Protein AF-X0SHS3-F1 (afdb_monomer_lite)

Organism: NCBI:txid412755

Secondary structure (DSSP, 8-state):
--SS-TTTTTS-STT-EEEEE-TTS-EEEEEE--STT-TTSTT-TT-TTSTT--SS-S---TTPPP-S----SS---STT---SS----S--SSGGGGGGSEEEETTEE---STTSSGGGGGG----SSTTSPPSS-EETTT--HHHHTTSTT--HHHHHHHHHHHHHH-S-SSGGGGGG-HHHHHHTTSSS-SSSSS-SS-TTHHHHHHHHHTTTEES--SEEEEEEEEEEEETTEEEEEEEEEEEEETTSSSPEEEEEEEEPP-

Sequence (266 aa):
MEGKTIGREILNDYRDTVILRNKQGDVVDKVSYRNYGAPWNAFEKNDPRVREFVSNLPGGSPRFRNWFWMPDIGEGKDKNDYSSFYVKNKPFANIGEIGFIHAGKQWRTIKLIQGGDWKILDKITVAEPPGLPVRGRININTASKKVLEALPGIDSSLAKAIINYGDRKGPFNEMGEMLEILLLAKLGTNGKDDDEDGYVDEEDENEAIFRSLSNLITTRSNCFTIVSQGKVMRSEEVVAEKKLKVVVDRGSSPIKIKYYRELWED

Radius of gyration: 26.75 Å; chains: 1; bounding box: 70×34×93 Å

InterPro domains:
  IPR010994 RuvA domain 2-like [SSF47781] (136-180)
  IPR060575 SAM-like, helix-hairpin-helix tandem [PF12836] (137-182)

pLDDT: mean 74.78, std 21.31, range [29.16, 97.56]

Structure (mmCIF, N/CA/C/O backbone):
data_AF-X0SHS3-F1
#
_entry.id   AF-X0SHS3-F1
#
loop_
_atom_site.group_PDB
_atom_site.id
_atom_site.type_symbol
_atom_site.label_atom_id
_atom_site.label_alt_id
_atom_site.label_comp_id
_atom_site.label_asym_id
_atom_site.label_entity_id
_atom_site.label_seq_id
_atom_site.pdbx_PDB_ins_code
_atom_site.Cartn_x
_atom_site.Cartn_y
_atom_site.Cartn_z
_atom_site.occupancy
_atom_site.B_iso_or_equiv
_atom_site.auth_seq_id
_atom_site.auth_comp_id
_atom_site.auth_asym_id
_atom_site.auth_atom_id
_atom_site.pdbx_PDB_model_num
ATOM 1 N N . MET A 1 1 ? 38.975 0.627 -39.615 1.00 29.44 1 MET A N 1
ATOM 2 C CA . MET A 1 1 ? 38.409 -0.342 -38.652 1.00 29.44 1 MET A CA 1
ATOM 3 C C . MET A 1 1 ? 37.003 0.118 -38.334 1.00 29.44 1 MET A C 1
ATOM 5 O O . MET A 1 1 ? 36.819 0.934 -37.439 1.00 29.44 1 MET A O 1
ATOM 9 N N . GLU A 1 2 ? 36.050 -0.346 -39.136 1.00 29.83 2 GLU A N 1
ATOM 10 C CA . GLU A 1 2 ? 34.623 -0.303 -38.815 1.00 29.83 2 GLU A CA 1
ATOM 11 C C . GLU A 1 2 ? 34.380 -1.077 -37.509 1.00 29.83 2 GLU A C 1
ATOM 13 O O . GLU A 1 2 ? 35.056 -2.074 -37.247 1.00 29.83 2 GLU A O 1
ATOM 18 N N . GLY A 1 3 ? 33.467 -0.587 -36.667 1.00 33.16 3 GLY A N 1
ATOM 19 C CA . GLY A 1 3 ? 32.985 -1.324 -35.492 1.00 33.16 3 GLY A CA 1
ATOM 20 C C . GLY A 1 3 ? 33.508 -0.902 -34.112 1.00 33.16 3 GLY A C 1
ATOM 21 O O . GLY A 1 3 ? 33.310 -1.648 -33.161 1.00 33.16 3 GLY A O 1
ATOM 22 N N . LYS A 1 4 ? 34.157 0.263 -33.935 1.00 38.03 4 LYS A N 1
ATOM 23 C CA . LYS A 1 4 ? 34.672 0.673 -32.602 1.00 38.03 4 LYS A CA 1
ATOM 24 C C . LYS A 1 4 ? 33.854 1.724 -31.832 1.00 38.03 4 LYS A C 1
ATOM 26 O O . LYS A 1 4 ? 34.123 1.898 -30.644 1.00 38.03 4 LYS A O 1
ATOM 31 N N . THR A 1 5 ? 32.859 2.387 -32.430 1.00 37.06 5 THR A N 1
ATOM 32 C CA . THR A 1 5 ? 32.190 3.560 -31.806 1.00 37.06 5 THR A CA 1
ATOM 33 C C . THR A 1 5 ? 30.702 3.730 -32.145 1.00 37.06 5 THR A C 1
ATOM 35 O O . THR A 1 5 ? 30.154 4.818 -31.996 1.00 37.06 5 THR A O 1
ATOM 38 N N . ILE A 1 6 ? 30.005 2.664 -32.542 1.00 39.28 6 ILE A N 1
ATOM 39 C CA . ILE A 1 6 ? 28.697 2.766 -33.219 1.00 39.28 6 ILE A CA 1
ATOM 40 C C . ILE A 1 6 ? 27.572 3.440 -32.397 1.00 39.28 6 ILE A C 1
ATOM 42 O O . ILE A 1 6 ? 26.592 3.880 -32.979 1.00 39.28 6 ILE A O 1
ATOM 46 N N . GLY A 1 7 ? 27.683 3.582 -31.070 1.00 36.12 7 GLY A N 1
ATOM 47 C CA . GLY A 1 7 ? 26.605 4.142 -30.226 1.00 36.12 7 GLY A CA 1
ATOM 48 C C . GLY A 1 7 ? 26.841 5.527 -29.653 1.00 36.12 7 GLY A C 1
ATOM 49 O O . GLY A 1 7 ? 25.886 6.208 -29.290 1.00 36.12 7 GLY A O 1
ATOM 50 N N . ARG A 1 8 ? 28.101 5.962 -29.571 1.00 37.38 8 ARG A N 1
ATOM 51 C CA . ARG A 1 8 ? 28.441 7.292 -29.042 1.00 37.38 8 ARG A CA 1
ATOM 52 C C . ARG A 1 8 ? 28.246 8.384 -30.090 1.00 37.38 8 ARG A C 1
ATOM 54 O O . ARG A 1 8 ? 28.145 9.545 -29.737 1.00 37.38 8 ARG A O 1
ATOM 61 N N . GLU A 1 9 ? 28.221 8.010 -31.365 1.00 41.19 9 GLU A N 1
ATOM 62 C CA . GLU A 1 9 ? 28.078 8.932 -32.495 1.00 41.19 9 GLU A CA 1
ATOM 63 C C . GLU A 1 9 ? 26.608 9.166 -32.878 1.00 41.19 9 GLU A C 1
ATOM 65 O O . GLU A 1 9 ? 26.289 10.195 -33.462 1.00 41.19 9 GLU A O 1
ATOM 70 N N . ILE A 1 10 ? 25.711 8.236 -32.523 1.00 44.22 10 ILE A N 1
ATOM 71 C CA . ILE A 1 10 ? 24.284 8.283 -32.886 1.00 44.22 10 ILE A CA 1
ATOM 72 C C . ILE A 1 10 ? 23.440 8.956 -31.794 1.00 44.22 10 ILE A C 1
ATOM 74 O O . ILE A 1 10 ? 22.436 9.591 -32.106 1.00 44.22 10 ILE A O 1
ATOM 78 N N . LEU A 1 11 ? 23.833 8.805 -30.525 1.00 50.53 11 LEU A N 1
ATOM 79 C CA . LEU A 1 11 ? 23.077 9.243 -29.353 1.00 50.53 11 LEU A CA 1
ATOM 80 C C . LEU A 1 11 ? 24.033 9.935 -28.347 1.00 50.53 11 LEU A C 1
ATOM 82 O O . LEU A 1 11 ? 24.416 9.357 -27.338 1.00 50.53 11 LEU A O 1
ATOM 86 N N . ASN A 1 12 ? 24.533 11.133 -28.643 1.00 44.91 12 ASN A N 1
ATOM 87 C CA . ASN A 1 12 ? 25.468 11.881 -27.788 1.00 44.91 12 ASN A CA 1
ATOM 88 C C . ASN A 1 12 ? 24.851 13.114 -27.102 1.00 44.91 12 ASN A C 1
ATOM 90 O O . ASN A 1 12 ? 25.503 13.734 -26.262 1.00 44.91 12 ASN A O 1
ATOM 94 N N . ASP A 1 13 ? 23.632 13.500 -27.467 1.00 49.25 13 ASP A N 1
ATOM 95 C CA . ASP A 1 13 ? 23.018 14.768 -27.093 1.00 49.25 13 ASP A CA 1
ATOM 96 C C . ASP A 1 13 ? 21.601 14.582 -26.517 1.00 49.25 13 ASP A C 1
ATOM 98 O O . ASP A 1 13 ? 20.961 13.532 -26.619 1.00 49.25 13 ASP A O 1
ATOM 102 N N . TYR A 1 14 ? 21.075 15.623 -25.869 1.00 51.28 14 TYR A N 1
ATOM 103 C CA . TYR A 1 14 ? 19.800 15.567 -25.138 1.00 51.28 14 TYR A CA 1
ATOM 104 C C . TYR A 1 14 ? 18.568 15.281 -26.023 1.00 51.28 14 TYR A C 1
ATOM 106 O O . TYR A 1 14 ? 17.475 15.087 -25.474 1.00 51.28 14 TYR A O 1
ATOM 114 N N . ARG A 1 15 ? 18.700 15.299 -27.361 1.00 58.12 15 ARG A N 1
ATOM 115 C CA . ARG A 1 15 ? 17.598 15.199 -28.340 1.00 58.12 15 ARG A CA 1
ATOM 116 C C . ARG A 1 15 ? 17.992 14.515 -29.660 1.00 58.12 15 ARG A C 1
ATOM 118 O O . ARG A 1 15 ? 17.622 15.002 -30.732 1.00 58.12 15 ARG A O 1
ATOM 125 N N . ASP A 1 16 ? 18.717 13.409 -29.613 1.00 59.00 16 ASP A N 1
ATOM 126 C CA . ASP A 1 16 ? 19.096 12.720 -30.848 1.00 59.00 16 ASP A CA 1
ATOM 127 C C . ASP A 1 16 ? 17.932 12.007 -31.522 1.00 59.00 16 ASP A C 1
ATOM 129 O O . ASP A 1 16 ? 16.966 11.596 -30.888 1.00 59.00 16 ASP A O 1
ATOM 133 N N . THR A 1 17 ? 17.987 11.894 -32.846 1.00 63.47 17 THR A N 1
ATOM 134 C CA . THR A 1 17 ? 16.942 11.234 -33.632 1.00 63.47 17 THR A CA 1
ATOM 135 C C . THR A 1 17 ? 17.547 10.197 -34.552 1.00 63.47 17 THR A C 1
ATOM 137 O O . THR A 1 17 ? 18.265 10.537 -35.488 1.00 63.47 17 THR A O 1
ATOM 140 N N . VAL A 1 18 ? 17.197 8.937 -34.315 1.00 65.12 18 VAL A N 1
ATOM 141 C CA . VAL A 1 18 ? 17.513 7.826 -35.207 1.00 65.12 18 VAL A CA 1
ATOM 142 C C . VAL A 1 18 ? 16.451 7.779 -36.291 1.00 65.12 18 VAL A C 1
ATOM 144 O O . VAL A 1 18 ? 15.255 7.727 -36.010 1.00 65.12 18 VAL A O 1
ATOM 147 N N . ILE A 1 19 ? 16.892 7.844 -37.543 1.00 65.62 19 ILE A N 1
ATOM 148 C CA . ILE A 1 19 ? 16.027 7.751 -38.716 1.00 65.62 19 ILE A CA 1
ATOM 149 C C . ILE A 1 19 ? 16.411 6.474 -39.445 1.00 65.62 19 ILE A C 1
ATOM 151 O O . ILE A 1 19 ? 17.506 6.386 -39.999 1.00 65.62 19 ILE A O 1
ATOM 155 N N . LEU A 1 20 ? 15.508 5.500 -39.456 1.00 59.75 20 LEU A N 1
ATOM 156 C CA . LEU A 1 20 ? 15.666 4.296 -40.251 1.00 59.75 20 LEU A CA 1
ATOM 157 C C . LEU A 1 20 ? 15.177 4.588 -41.668 1.00 59.75 20 LEU A C 1
ATOM 159 O O . LEU A 1 20 ? 14.080 5.120 -41.867 1.00 59.75 20 LEU A O 1
ATOM 163 N N . ARG A 1 21 ? 16.000 4.245 -42.658 1.00 71.25 21 ARG A N 1
ATOM 164 C CA . ARG A 1 21 ? 15.663 4.373 -44.077 1.00 71.25 21 ARG A CA 1
ATOM 165 C C . ARG A 1 21 ? 15.694 3.010 -44.754 1.00 71.25 21 ARG A C 1
ATOM 167 O O . ARG A 1 21 ? 16.559 2.197 -44.436 1.00 71.25 21 ARG A O 1
ATOM 174 N N . ASN A 1 22 ? 14.769 2.762 -45.680 1.00 72.19 22 ASN A N 1
ATOM 175 C CA . ASN A 1 22 ? 14.832 1.576 -46.536 1.00 72.19 22 ASN A CA 1
ATOM 176 C C . ASN A 1 22 ? 15.982 1.705 -47.557 1.00 72.19 22 ASN A C 1
ATOM 178 O O . ASN A 1 22 ? 16.656 2.734 -47.653 1.00 72.19 22 ASN A O 1
ATOM 182 N N . LYS A 1 23 ? 16.189 0.663 -48.371 1.00 73.62 23 LYS A N 1
ATOM 183 C CA . LYS A 1 23 ? 17.229 0.645 -49.418 1.00 73.62 23 LYS A CA 1
ATOM 184 C C . LYS A 1 23 ? 17.025 1.711 -50.504 1.00 73.62 23 LYS A C 1
ATOM 186 O O . LYS A 1 23 ? 17.974 2.041 -51.205 1.00 73.62 23 LYS A O 1
ATOM 191 N N . GLN A 1 24 ? 15.809 2.233 -50.646 1.00 82.44 24 GLN A N 1
ATOM 192 C CA . GLN A 1 24 ? 15.437 3.295 -51.582 1.00 82.44 24 GLN A CA 1
ATOM 193 C C . GLN A 1 24 ? 15.656 4.701 -50.992 1.00 82.44 24 GLN A C 1
ATOM 195 O O . GLN A 1 24 ? 15.562 5.690 -51.714 1.00 82.44 24 GLN A O 1
ATOM 200 N N . GLY A 1 25 ? 16.003 4.800 -49.703 1.00 75.25 25 GLY A N 1
ATOM 201 C CA . GLY A 1 25 ? 16.233 6.058 -48.995 1.00 75.25 25 GLY A CA 1
ATOM 202 C C . GLY A 1 25 ? 14.989 6.651 -48.324 1.00 75.25 25 GLY A C 1
ATOM 203 O O . GLY A 1 25 ? 15.112 7.687 -47.655 1.00 75.25 25 GLY A O 1
ATOM 204 N N . ASP A 1 26 ? 13.825 6.006 -48.441 1.00 76.12 26 ASP A N 1
ATOM 205 C CA . ASP A 1 26 ? 12.590 6.431 -47.781 1.00 76.12 26 ASP A CA 1
ATOM 206 C C . ASP A 1 26 ? 12.695 6.215 -46.277 1.00 76.12 26 ASP A C 1
ATOM 208 O O . ASP A 1 26 ? 13.228 5.205 -45.817 1.00 76.12 26 ASP A O 1
ATOM 212 N N . VAL A 1 27 ? 12.155 7.150 -45.499 1.00 74.00 27 VAL A N 1
ATOM 213 C CA . VAL A 1 27 ? 12.092 7.014 -44.043 1.00 74.00 27 VAL A CA 1
ATOM 214 C C . VAL A 1 27 ? 11.041 5.967 -43.689 1.00 74.00 27 VAL A C 1
ATOM 216 O O . VAL A 1 27 ? 9.858 6.170 -43.950 1.00 74.00 27 VAL A O 1
ATOM 219 N N . VAL A 1 28 ? 11.481 4.871 -43.078 1.00 72.06 28 VAL A N 1
ATOM 220 C CA . VAL A 1 28 ? 10.611 3.791 -42.587 1.00 72.06 28 VAL A CA 1
ATOM 221 C C . VAL A 1 28 ? 10.314 3.925 -41.098 1.00 72.06 28 VAL A C 1
ATOM 223 O O . VAL A 1 28 ? 9.235 3.538 -40.666 1.00 72.06 28 VAL A O 1
ATOM 226 N N . ASP A 1 29 ? 11.229 4.514 -40.326 1.00 57.31 29 ASP A N 1
ATOM 227 C CA . ASP A 1 29 ? 11.009 4.817 -38.914 1.00 57.31 29 ASP A CA 1
ATOM 228 C C . ASP A 1 29 ? 11.802 6.063 -38.494 1.00 57.31 29 ASP A C 1
ATOM 230 O O . ASP A 1 29 ? 12.860 6.377 -39.051 1.00 57.31 29 ASP A O 1
ATOM 234 N N . LYS A 1 30 ? 11.279 6.803 -37.519 1.00 70.69 30 LYS A N 1
ATOM 235 C CA . LYS A 1 30 ? 11.912 7.997 -36.959 1.00 70.69 30 LYS A CA 1
ATOM 236 C C . LYS A 1 30 ? 11.681 8.034 -35.457 1.00 70.69 30 LYS A C 1
ATOM 238 O O . LYS A 1 30 ? 10.588 8.345 -34.987 1.00 70.69 30 LYS A O 1
ATOM 243 N N . VAL A 1 31 ? 12.756 7.827 -34.709 1.00 60.72 31 VAL A N 1
ATOM 244 C CA . VAL A 1 31 ? 12.736 7.702 -33.255 1.00 60.72 31 VAL A CA 1
ATOM 245 C C . VAL A 1 31 ? 13.638 8.772 -32.655 1.00 60.72 31 VAL A C 1
ATOM 247 O O . VAL A 1 31 ? 14.857 8.728 -32.789 1.00 60.72 31 VAL A O 1
ATOM 250 N N . SER A 1 32 ? 13.035 9.766 -32.005 1.00 62.22 32 SER A N 1
ATOM 251 C CA . SER A 1 32 ? 13.771 10.805 -31.277 1.00 62.22 32 SER A CA 1
ATOM 252 C C . SER A 1 32 ? 13.961 10.398 -29.825 1.00 62.22 32 SER A C 1
ATOM 254 O O . SER A 1 32 ? 12.976 10.338 -29.095 1.00 62.22 32 SER A O 1
ATOM 256 N N . TYR A 1 33 ? 15.201 10.175 -29.416 1.00 56.00 33 TYR A N 1
ATOM 257 C CA . TYR A 1 33 ? 15.604 9.889 -28.051 1.00 56.00 33 TYR A CA 1
ATOM 258 C C . TYR A 1 33 ? 15.858 11.181 -27.284 1.00 56.00 33 TYR A C 1
ATOM 260 O O . TYR A 1 33 ? 16.543 12.092 -27.747 1.00 56.00 33 TYR A O 1
ATOM 268 N N . ARG A 1 34 ? 15.283 11.277 -26.087 1.00 54.78 34 ARG A N 1
ATOM 269 C CA . ARG A 1 34 ? 15.536 12.386 -25.166 1.00 54.78 34 ARG A CA 1
ATOM 270 C C . ARG A 1 34 ? 16.293 11.855 -23.961 1.00 54.78 34 ARG A C 1
ATOM 272 O O . ARG A 1 34 ? 15.916 10.824 -23.423 1.00 54.78 34 ARG A O 1
ATOM 279 N N . ASN A 1 35 ? 17.303 12.595 -23.506 1.00 51.53 35 ASN A N 1
ATOM 280 C CA . ASN A 1 35 ? 18.025 12.307 -22.258 1.00 51.53 35 ASN A CA 1
ATOM 281 C C . ASN A 1 35 ? 18.911 11.033 -22.256 1.00 51.53 35 ASN A C 1
ATOM 283 O O . ASN A 1 35 ? 19.248 10.539 -21.186 1.00 51.53 35 ASN A O 1
ATOM 287 N N . TYR A 1 36 ? 19.335 10.526 -23.422 1.00 45.47 36 TYR A N 1
ATOM 288 C CA . TYR A 1 36 ? 20.130 9.286 -23.553 1.00 45.47 36 TYR A CA 1
ATOM 289 C C . TYR A 1 36 ? 21.482 9.306 -22.810 1.00 45.47 36 TYR A C 1
ATOM 291 O O . TYR A 1 36 ? 21.941 8.271 -22.330 1.00 45.47 36 TYR A O 1
ATOM 299 N N . GLY A 1 37 ? 22.122 10.477 -22.711 1.00 42.75 37 GLY A N 1
ATOM 300 C CA . GLY A 1 37 ? 23.417 10.656 -22.044 1.00 42.75 37 GLY A CA 1
ATOM 301 C C . GLY A 1 37 ? 23.334 10.975 -20.548 1.00 42.75 37 GLY A C 1
ATOM 302 O O . GLY A 1 37 ? 24.374 11.203 -19.930 1.00 42.75 37 GLY A O 1
ATOM 303 N N . ALA A 1 38 ? 22.129 11.037 -19.967 1.00 41.81 38 ALA A N 1
ATOM 304 C CA . ALA A 1 38 ? 21.949 11.288 -18.545 1.00 41.81 38 ALA A CA 1
ATOM 305 C C . ALA A 1 38 ? 22.102 9.958 -17.773 1.00 41.81 38 ALA A C 1
ATOM 307 O O . ALA A 1 38 ? 21.218 9.107 -17.826 1.00 41.81 38 ALA A O 1
ATOM 308 N N . PRO A 1 39 ? 23.208 9.761 -17.048 1.00 41.69 39 PRO A N 1
ATOM 309 C CA . PRO A 1 39 ? 23.589 8.488 -16.420 1.00 41.69 39 PRO A CA 1
ATOM 310 C C . PRO A 1 39 ? 22.609 7.996 -15.348 1.00 41.69 39 PRO A C 1
ATOM 312 O O . PRO A 1 39 ? 22.604 6.821 -15.024 1.00 41.69 39 PRO A O 1
ATOM 315 N N . TRP A 1 40 ? 21.764 8.881 -14.823 1.00 44.53 40 TRP A N 1
ATOM 316 C CA . TRP A 1 40 ? 20.722 8.578 -13.837 1.00 44.53 40 TRP A CA 1
ATOM 317 C C . TRP A 1 40 ? 19.433 8.016 -14.458 1.00 44.53 40 TRP A C 1
ATOM 319 O O . TRP A 1 40 ? 18.598 7.501 -13.730 1.00 44.53 40 TRP A O 1
ATOM 329 N N . ASN A 1 41 ? 19.265 8.099 -15.784 1.00 41.50 41 ASN A N 1
ATOM 330 C CA . ASN A 1 41 ? 18.100 7.560 -16.500 1.00 41.50 41 ASN A CA 1
ATOM 331 C C . ASN A 1 41 ? 18.425 6.263 -17.267 1.00 41.50 41 ASN A C 1
ATOM 333 O O . ASN A 1 41 ? 17.580 5.753 -17.991 1.00 41.50 41 ASN A O 1
ATOM 337 N N . ALA A 1 42 ? 19.655 5.752 -17.167 1.00 45.81 42 ALA A N 1
ATOM 338 C CA . ALA A 1 42 ? 20.108 4.553 -17.879 1.00 45.81 42 ALA A CA 1
ATOM 339 C C . ALA A 1 42 ? 19.789 3.232 -17.146 1.00 45.81 42 ALA A C 1
ATOM 341 O O . ALA A 1 42 ? 20.234 2.177 -17.582 1.00 45.81 42 ALA A O 1
ATOM 342 N N . PHE A 1 43 ? 19.035 3.312 -16.048 1.00 52.81 43 PHE A N 1
ATOM 343 C CA . PHE A 1 43 ? 18.616 2.193 -15.199 1.00 52.81 43 PHE A CA 1
ATOM 344 C C . PHE A 1 43 ? 17.082 2.053 -15.183 1.00 52.81 43 PHE A C 1
ATOM 346 O O . PHE A 1 43 ? 16.497 1.641 -14.188 1.00 52.81 43 PHE A O 1
ATOM 353 N N . GLU A 1 44 ? 16.408 2.486 -16.258 1.00 58.50 44 GLU A N 1
ATOM 354 C CA . GLU A 1 44 ? 14.954 2.326 -16.383 1.00 58.50 44 GLU A CA 1
ATOM 355 C C . GLU A 1 44 ? 14.609 0.866 -16.745 1.00 58.50 44 GLU A C 1
ATOM 357 O O . GLU A 1 44 ? 15.279 0.255 -17.578 1.00 58.50 44 GLU A O 1
ATOM 362 N N . LYS A 1 45 ? 13.523 0.309 -16.183 1.00 63.00 45 LYS A N 1
ATOM 363 C CA . LYS A 1 45 ? 13.175 -1.143 -16.246 1.00 63.00 45 LYS A CA 1
ATOM 364 C C . LYS A 1 45 ? 13.004 -1.730 -17.653 1.00 63.00 45 LYS A C 1
ATOM 366 O O . LYS A 1 45 ? 12.944 -2.940 -17.848 1.00 63.00 45 LYS A O 1
ATOM 371 N N . ASN A 1 46 ? 12.819 -0.862 -18.644 1.00 58.00 46 ASN A N 1
ATOM 372 C CA . ASN A 1 46 ? 12.629 -1.219 -20.051 1.00 58.00 46 ASN A CA 1
ATOM 373 C C . ASN A 1 46 ? 13.742 -0.648 -20.936 1.00 58.00 46 ASN A C 1
ATOM 375 O O . ASN A 1 46 ? 13.557 -0.492 -22.148 1.00 58.00 46 ASN A O 1
ATOM 379 N N . ASP A 1 47 ? 14.877 -0.294 -20.340 1.00 55.59 47 ASP A N 1
ATOM 380 C CA . ASP A 1 47 ? 16.087 -0.013 -21.079 1.00 55.59 47 ASP A CA 1
ATOM 381 C C . ASP A 1 47 ? 16.660 -1.342 -21.601 1.00 55.59 47 ASP A C 1
ATOM 383 O O . ASP A 1 47 ? 17.132 -2.177 -20.823 1.00 55.59 47 ASP A O 1
ATOM 387 N N . PRO A 1 48 ? 16.643 -1.578 -22.925 1.00 49.97 48 PRO A N 1
ATOM 388 C CA . PRO A 1 48 ? 17.136 -2.830 -23.481 1.00 49.97 48 PRO A CA 1
ATOM 389 C C . PRO A 1 48 ? 18.645 -3.029 -23.252 1.00 49.97 48 PRO A C 1
ATOM 391 O O . PRO A 1 48 ? 19.150 -4.123 -23.488 1.00 49.97 48 PRO A O 1
ATOM 394 N N . ARG A 1 49 ? 19.365 -2.000 -22.772 1.00 49.12 49 ARG A N 1
ATOM 395 C CA . ARG A 1 49 ? 20.791 -2.056 -22.419 1.00 49.12 49 ARG A CA 1
ATOM 396 C C . ARG A 1 49 ? 21.075 -2.760 -21.084 1.00 49.12 49 ARG A C 1
ATOM 398 O O . ARG A 1 49 ? 22.223 -3.126 -20.858 1.00 49.12 49 ARG A O 1
ATOM 405 N N . VAL A 1 50 ? 20.079 -2.933 -20.209 1.00 45.69 50 VAL A N 1
ATOM 406 C CA . VAL A 1 50 ? 20.280 -3.373 -18.807 1.00 45.69 50 VAL A CA 1
ATOM 407 C C . VAL A 1 50 ? 20.322 -4.904 -18.656 1.00 45.69 50 VAL A C 1
ATOM 409 O O . VAL A 1 50 ? 20.944 -5.430 -17.737 1.00 45.69 50 VAL A O 1
ATOM 412 N N . ARG A 1 51 ? 19.770 -5.660 -19.614 1.00 41.75 51 ARG A N 1
ATOM 413 C CA . ARG A 1 51 ? 19.538 -7.114 -19.478 1.00 41.75 51 ARG A CA 1
ATOM 414 C C . ARG A 1 51 ? 20.777 -8.028 -19.448 1.00 41.75 51 ARG A C 1
ATOM 416 O O . ARG A 1 51 ? 20.626 -9.202 -19.135 1.00 41.75 51 ARG A O 1
ATOM 423 N N . GLU A 1 52 ? 21.981 -7.524 -19.711 1.00 35.78 52 GLU A N 1
ATOM 424 C CA . GLU A 1 52 ? 23.244 -8.278 -19.546 1.00 35.78 52 GLU A CA 1
ATOM 425 C C . GLU A 1 52 ? 24.238 -7.577 -18.593 1.00 35.78 52 GLU A C 1
ATOM 427 O O . GLU A 1 52 ? 25.397 -7.980 -18.488 1.00 35.78 52 GLU A O 1
ATOM 432 N N . PHE A 1 53 ? 23.819 -6.503 -17.909 1.00 38.78 53 PHE A N 1
ATOM 433 C CA . PHE A 1 53 ? 24.740 -5.472 -17.428 1.00 38.78 53 PHE A CA 1
ATOM 434 C C . PHE A 1 53 ? 24.768 -5.285 -15.906 1.00 38.78 53 PHE A C 1
ATOM 436 O O . PHE A 1 53 ? 24.505 -4.196 -15.422 1.00 38.78 53 PHE A O 1
ATOM 443 N N . VAL A 1 54 ? 25.191 -6.298 -15.149 1.00 38.03 54 VAL A N 1
ATOM 444 C CA . VAL A 1 54 ? 25.823 -6.081 -13.827 1.00 38.03 54 VAL A CA 1
ATOM 445 C C . VAL A 1 54 ? 26.738 -7.249 -13.496 1.00 38.03 54 VAL A C 1
ATOM 447 O O . VAL A 1 54 ? 26.355 -8.294 -12.986 1.00 38.03 54 VAL A O 1
ATOM 450 N N . SER A 1 55 ? 28.015 -7.046 -13.782 1.00 31.27 55 SER A N 1
ATOM 451 C CA . SER A 1 55 ? 29.089 -7.813 -13.175 1.00 31.27 55 SER A CA 1
ATOM 452 C C . SER A 1 55 ? 29.977 -6.825 -12.430 1.00 31.27 55 SER A C 1
ATOM 454 O O . SER A 1 55 ? 30.721 -6.066 -13.046 1.00 31.27 55 SER A O 1
ATOM 456 N N . ASN A 1 56 ? 29.859 -6.816 -11.100 1.00 34.72 56 ASN A N 1
ATOM 457 C CA . ASN A 1 56 ? 30.933 -6.508 -10.149 1.00 34.72 56 ASN A CA 1
ATOM 458 C C . ASN A 1 56 ? 31.825 -5.278 -10.417 1.00 34.72 56 ASN A C 1
ATOM 460 O O . ASN A 1 56 ? 33.034 -5.345 -10.186 1.00 34.72 56 ASN A O 1
ATOM 464 N N . LEU A 1 57 ? 31.276 -4.139 -10.843 1.00 32.47 57 LEU A N 1
ATOM 465 C CA . LEU A 1 57 ? 32.057 -2.904 -10.936 1.00 32.47 57 LEU A CA 1
ATOM 466 C C . LEU A 1 57 ? 31.441 -1.790 -10.081 1.00 32.47 57 LEU A C 1
ATOM 468 O O . LEU A 1 57 ? 30.344 -1.325 -10.388 1.00 32.47 57 LEU A O 1
ATOM 472 N N . PRO A 1 58 ? 32.144 -1.307 -9.036 1.00 32.84 58 PRO A N 1
ATOM 473 C CA . PRO A 1 58 ? 31.746 -0.088 -8.356 1.00 32.84 58 PRO A CA 1
ATOM 474 C C . PRO A 1 58 ? 31.963 1.068 -9.338 1.00 32.84 58 PRO A C 1
ATOM 476 O O . PRO A 1 58 ? 33.098 1.360 -9.713 1.00 32.84 58 PRO A O 1
ATOM 479 N N . GLY A 1 59 ? 30.882 1.706 -9.789 1.00 33.94 59 GLY A N 1
ATOM 480 C CA . GLY A 1 59 ? 30.975 2.862 -10.687 1.00 33.94 59 GLY A CA 1
ATOM 481 C C . GLY A 1 59 ? 30.135 2.797 -11.960 1.00 33.94 59 GLY A C 1
ATOM 482 O O . GLY A 1 59 ? 30.600 3.231 -13.014 1.00 33.94 59 GLY A O 1
ATOM 483 N N . GLY A 1 60 ? 28.878 2.359 -11.872 1.00 38.88 60 GLY A N 1
ATOM 484 C CA . GLY A 1 60 ? 27.843 2.756 -12.833 1.00 38.88 60 GLY A CA 1
ATOM 485 C C . GLY A 1 60 ? 27.507 4.243 -12.668 1.00 38.88 60 GLY A C 1
ATOM 486 O O . GLY A 1 60 ? 26.437 4.602 -12.198 1.00 38.88 60 GLY A O 1
ATOM 487 N N . SER A 1 61 ? 28.469 5.126 -12.937 1.00 30.00 61 SER A N 1
ATOM 488 C CA . SER A 1 61 ? 28.367 6.567 -12.694 1.00 30.00 61 SER A CA 1
ATOM 489 C C . SER A 1 61 ? 28.450 7.374 -13.995 1.00 30.00 61 SER A C 1
ATOM 491 O O . SER A 1 61 ? 29.071 6.929 -14.967 1.00 30.00 61 SER A O 1
ATOM 493 N N . PRO A 1 62 ? 27.912 8.611 -14.001 1.00 31.16 62 PRO A N 1
ATOM 494 C CA . PRO A 1 62 ? 28.187 9.630 -15.011 1.00 31.16 62 PRO A CA 1
ATOM 495 C C . PRO A 1 62 ? 29.604 9.594 -15.579 1.00 31.16 62 PRO A C 1
ATOM 497 O O . PRO A 1 62 ? 30.566 9.702 -14.826 1.00 31.16 62 PRO A O 1
ATOM 500 N N . ARG A 1 63 ? 29.715 9.578 -16.916 1.00 29.16 63 ARG A N 1
ATOM 501 C CA . ARG A 1 63 ? 30.965 9.655 -17.706 1.00 29.16 63 ARG A CA 1
ATOM 502 C C . ARG A 1 63 ? 31.754 8.351 -17.885 1.00 29.16 63 ARG A C 1
ATOM 504 O O . ARG A 1 63 ? 32.789 8.397 -18.551 1.00 29.16 63 ARG A O 1
ATOM 511 N N . PHE A 1 64 ? 31.267 7.209 -17.402 1.00 31.95 64 PHE A N 1
ATOM 512 C CA . PHE A 1 64 ? 31.825 5.903 -17.769 1.00 31.95 64 PHE A CA 1
ATOM 513 C C . PHE A 1 64 ? 31.142 5.309 -19.012 1.00 31.95 64 PHE A C 1
ATOM 515 O O . PHE A 1 64 ? 29.993 5.607 -19.328 1.00 31.95 64 PHE A O 1
ATOM 522 N N . ARG A 1 65 ? 31.903 4.529 -19.787 1.00 34.59 65 ARG A N 1
ATOM 523 C CA . ARG A 1 65 ? 31.477 3.923 -21.058 1.00 34.59 65 ARG A CA 1
ATOM 524 C C . ARG A 1 65 ? 30.637 2.668 -20.782 1.00 34.59 65 ARG A C 1
ATOM 526 O O . ARG A 1 65 ? 31.146 1.759 -20.137 1.00 34.59 65 ARG A O 1
ATOM 533 N N . ASN A 1 66 ? 29.429 2.572 -21.349 1.00 36.53 66 ASN A N 1
ATOM 534 C CA . ASN A 1 66 ? 28.676 1.309 -21.386 1.00 36.53 66 ASN A CA 1
ATOM 535 C C . ASN A 1 66 ? 29.471 0.249 -22.167 1.00 36.53 66 ASN A C 1
ATOM 537 O O . ASN A 1 66 ? 29.947 0.508 -23.278 1.00 36.53 66 ASN A O 1
ATOM 541 N N . TRP A 1 67 ? 29.633 -0.936 -21.576 1.00 33.88 67 TRP A N 1
ATOM 542 C CA . TRP A 1 67 ? 30.525 -1.993 -22.069 1.00 33.88 67 TRP A CA 1
ATOM 543 C C . TRP A 1 67 ? 29.819 -3.068 -22.913 1.00 33.88 67 TRP A C 1
ATOM 545 O O . TRP A 1 67 ? 30.479 -4.027 -23.255 1.00 33.88 67 TRP A O 1
ATOM 555 N N . PHE A 1 68 ? 28.542 -2.915 -23.283 1.00 36.38 68 PHE A N 1
ATOM 556 C CA . PHE A 1 68 ? 27.849 -3.516 -24.449 1.00 36.38 68 PHE A CA 1
ATOM 557 C C . PHE A 1 68 ? 26.370 -3.781 -24.117 1.00 36.38 68 PHE A C 1
ATOM 559 O O . PHE A 1 68 ? 26.068 -4.566 -23.235 1.00 36.38 68 PHE A O 1
ATOM 566 N N . TRP A 1 69 ? 25.474 -3.154 -24.881 1.00 36.31 69 TRP A N 1
ATOM 567 C CA . TRP A 1 69 ? 24.460 -3.822 -25.706 1.00 36.31 69 TRP A CA 1
ATOM 568 C C . TRP A 1 69 ? 24.011 -2.785 -26.741 1.00 36.31 69 TRP A C 1
ATOM 570 O O . TRP A 1 69 ? 23.516 -1.708 -26.404 1.00 36.31 69 TRP A O 1
ATOM 580 N N . MET A 1 70 ? 24.289 -3.060 -28.009 1.00 38.88 70 MET A N 1
ATOM 581 C CA . MET A 1 70 ? 23.801 -2.296 -29.148 1.00 38.88 70 MET A CA 1
ATOM 582 C C . MET A 1 70 ? 23.347 -3.333 -30.163 1.00 38.88 70 MET A C 1
ATOM 584 O O . MET A 1 70 ? 24.208 -4.053 -30.670 1.00 38.88 70 MET A O 1
ATOM 588 N N . PRO A 1 71 ? 22.043 -3.461 -30.439 1.00 39.59 71 PRO A N 1
ATOM 589 C CA . PRO A 1 71 ? 21.613 -4.348 -31.496 1.00 39.59 71 PRO A CA 1
ATOM 590 C C . PRO A 1 71 ? 22.162 -3.782 -32.807 1.00 39.59 71 PRO A C 1
ATOM 592 O O . PRO A 1 71 ? 22.138 -2.565 -33.025 1.00 39.59 71 PRO A O 1
ATOM 595 N N . ASP A 1 72 ? 22.682 -4.652 -33.669 1.00 38.00 72 ASP A N 1
ATOM 596 C CA . ASP A 1 72 ? 22.981 -4.251 -35.038 1.00 38.00 72 ASP A CA 1
ATOM 597 C C . ASP A 1 72 ? 21.692 -3.701 -35.661 1.00 38.00 72 ASP A C 1
ATOM 599 O O . ASP A 1 72 ? 20.628 -4.318 -35.564 1.00 38.00 72 ASP A O 1
ATOM 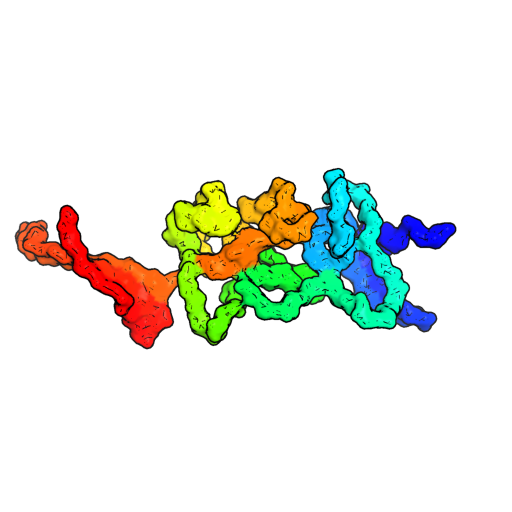603 N N . ILE A 1 73 ? 21.767 -2.520 -36.281 1.00 41.94 73 ILE A N 1
ATOM 604 C CA . ILE A 1 73 ? 20.640 -1.957 -37.029 1.00 41.94 73 ILE A CA 1
ATOM 605 C C . ILE A 1 73 ? 20.413 -2.869 -38.243 1.00 41.94 73 ILE A C 1
ATOM 607 O O . ILE A 1 73 ? 21.096 -2.757 -39.261 1.00 41.94 73 ILE A O 1
ATOM 611 N N . GLY A 1 74 ? 19.469 -3.799 -38.117 1.00 44.66 74 GLY A N 1
ATOM 612 C CA . GLY A 1 74 ? 19.075 -4.756 -39.144 1.00 44.66 74 GLY A CA 1
ATOM 613 C C . GLY A 1 74 ? 17.614 -5.176 -38.982 1.00 44.66 74 GLY A C 1
ATOM 614 O O . GLY A 1 74 ? 17.024 -5.001 -37.919 1.00 44.66 74 GLY A O 1
ATOM 615 N N . GLU A 1 75 ? 17.015 -5.701 -40.053 1.00 45.34 75 GLU A N 1
ATOM 616 C CA . GLU A 1 75 ? 15.685 -6.321 -39.992 1.00 45.34 75 GLU A CA 1
ATOM 617 C C . GLU A 1 75 ? 15.746 -7.516 -39.029 1.00 45.34 75 GLU A C 1
ATOM 619 O O . GLU A 1 75 ? 16.592 -8.396 -39.206 1.00 45.34 75 GLU A O 1
ATOM 624 N N . GLY A 1 76 ? 14.893 -7.514 -38.000 1.00 47.34 76 GLY A N 1
ATOM 625 C CA . GLY A 1 76 ? 14.761 -8.608 -37.039 1.00 47.34 76 GLY A CA 1
ATOM 626 C C . GLY A 1 76 ? 14.537 -9.932 -37.766 1.00 47.34 76 GLY A C 1
ATOM 627 O O . GLY A 1 76 ? 13.690 -10.022 -38.660 1.00 47.34 76 GLY A O 1
ATOM 628 N N . LYS A 1 77 ? 15.395 -10.922 -37.498 1.00 45.50 77 LYS A N 1
ATOM 629 C CA . LYS A 1 77 ? 15.553 -12.080 -38.390 1.00 45.50 77 LYS A CA 1
ATOM 630 C C . LYS A 1 77 ? 14.884 -13.362 -37.939 1.00 45.50 77 LYS A C 1
ATOM 632 O O . LYS A 1 77 ? 14.864 -14.271 -38.758 1.00 45.50 77 LYS A O 1
ATOM 637 N N . ASP A 1 78 ? 14.372 -13.496 -36.715 1.00 43.31 78 ASP A N 1
ATOM 638 C CA . ASP A 1 78 ? 13.760 -14.768 -36.309 1.00 43.31 78 ASP A CA 1
ATOM 639 C C . ASP A 1 78 ? 13.153 -14.758 -34.898 1.00 43.31 78 ASP A C 1
ATOM 641 O O . ASP A 1 78 ? 13.333 -13.812 -34.140 1.00 43.31 78 ASP A O 1
ATOM 645 N N . LYS A 1 79 ? 12.502 -15.883 -34.548 1.00 45.62 79 LYS A N 1
ATOM 646 C CA . LYS A 1 79 ? 11.930 -16.375 -33.260 1.00 45.62 79 LYS A CA 1
ATOM 647 C C . LYS A 1 79 ? 12.545 -15.932 -31.909 1.00 45.62 79 LYS A C 1
ATOM 649 O O . LYS A 1 79 ? 11.995 -16.284 -30.870 1.00 45.62 79 LYS A O 1
ATOM 654 N N . ASN A 1 80 ? 13.672 -15.226 -31.918 1.00 42.91 80 ASN A N 1
ATOM 655 C CA . ASN A 1 80 ? 14.387 -14.676 -30.768 1.00 42.91 80 ASN A CA 1
ATOM 656 C C . ASN A 1 80 ? 14.348 -13.134 -30.716 1.00 42.91 80 ASN A C 1
ATOM 658 O O . ASN A 1 80 ? 15.035 -12.548 -29.882 1.00 42.91 80 ASN A O 1
ATOM 662 N N . ASP A 1 81 ? 13.562 -12.471 -31.572 1.00 45.25 81 ASP A N 1
ATOM 663 C CA . ASP A 1 81 ? 13.183 -11.064 -31.397 1.00 45.25 81 ASP A CA 1
ATOM 664 C C . ASP A 1 81 ? 12.218 -10.948 -30.210 1.00 45.25 81 ASP A C 1
ATOM 666 O O . ASP A 1 81 ? 10.997 -10.829 -30.346 1.00 45.25 81 ASP A O 1
ATOM 670 N N . TYR A 1 82 ? 12.768 -11.057 -29.003 1.00 44.62 82 TYR A N 1
ATOM 671 C CA . TYR A 1 82 ? 12.026 -10.786 -27.784 1.00 44.62 82 TYR A CA 1
ATOM 672 C C . TYR A 1 82 ? 11.674 -9.302 -27.751 1.00 44.62 82 TYR A C 1
ATOM 674 O O . TYR A 1 82 ? 12.498 -8.443 -28.071 1.00 44.62 82 TYR A O 1
ATOM 682 N N . SER A 1 83 ? 10.453 -8.979 -27.322 1.00 46.12 83 SER A N 1
ATOM 683 C CA . SER A 1 83 ? 10.159 -7.594 -26.986 1.00 46.12 83 SER A CA 1
ATOM 684 C C . SER A 1 83 ? 11.128 -7.155 -25.881 1.00 46.12 83 SER A C 1
ATOM 686 O O . SER A 1 83 ? 11.377 -7.878 -24.911 1.00 46.12 83 SER A O 1
ATOM 688 N N . SER A 1 84 ? 11.682 -5.950 -26.006 1.00 52.91 84 SER A N 1
ATOM 689 C CA . SER A 1 84 ? 12.539 -5.340 -24.981 1.00 52.91 84 SER A CA 1
ATOM 690 C C . SER A 1 84 ? 11.807 -5.066 -23.662 1.00 52.91 84 SER A C 1
ATOM 692 O O . SER A 1 84 ? 12.383 -4.478 -22.756 1.00 52.91 84 SER A O 1
ATOM 694 N N . PHE A 1 85 ? 10.533 -5.449 -23.557 1.00 61.62 85 PHE A N 1
ATOM 695 C CA . PHE A 1 85 ? 9.647 -5.099 -22.462 1.00 61.62 85 PHE A CA 1
ATOM 696 C C . PHE A 1 85 ? 9.414 -6.297 -21.549 1.00 61.62 85 PHE A C 1
ATOM 698 O O . PHE A 1 85 ? 9.330 -7.445 -21.998 1.00 61.62 85 PHE A O 1
ATOM 705 N N . TYR A 1 86 ? 9.269 -6.030 -20.255 1.00 69.94 86 TYR A N 1
ATOM 706 C CA . TYR A 1 86 ? 8.823 -7.043 -19.310 1.00 69.94 86 TYR A CA 1
ATOM 707 C C . TYR A 1 86 ? 7.409 -7.532 -19.669 1.00 69.94 86 TYR A C 1
ATOM 709 O O . TYR A 1 86 ? 6.450 -6.759 -19.702 1.00 69.94 86 TYR A O 1
ATOM 717 N N . VAL A 1 87 ? 7.265 -8.836 -19.915 1.00 73.44 87 VAL A N 1
ATOM 718 C CA . VAL A 1 87 ? 5.969 -9.490 -20.135 1.00 73.44 87 VAL A CA 1
ATOM 719 C C . VAL A 1 87 ? 5.774 -10.538 -19.053 1.00 73.44 87 VAL A C 1
ATOM 721 O O . VAL A 1 87 ? 6.388 -11.601 -19.084 1.00 73.44 87 VAL A O 1
ATOM 724 N N . LYS A 1 88 ? 4.884 -10.250 -18.096 1.00 80.75 88 LYS A N 1
ATOM 725 C CA . LYS A 1 88 ? 4.662 -11.126 -16.939 1.00 80.75 88 LYS A CA 1
ATOM 726 C C . LYS A 1 88 ? 4.172 -12.527 -17.332 1.00 80.75 88 LYS A C 1
ATOM 728 O O . LYS A 1 88 ? 4.537 -13.509 -16.693 1.00 80.75 88 LYS A O 1
ATOM 733 N N . ASN A 1 89 ? 3.316 -12.604 -18.355 1.00 82.06 89 ASN A N 1
ATOM 734 C CA . ASN A 1 89 ? 2.659 -13.826 -18.839 1.00 82.06 89 ASN A CA 1
ATOM 735 C C . ASN A 1 89 ? 1.899 -14.631 -17.752 1.00 82.06 89 ASN A C 1
ATOM 737 O O . ASN A 1 89 ? 1.780 -15.851 -17.821 1.00 82.06 89 ASN A O 1
ATOM 741 N N . LYS A 1 90 ? 1.405 -13.943 -16.715 1.00 89.00 90 LYS A N 1
ATOM 742 C CA . LYS A 1 90 ? 0.567 -14.466 -15.618 1.00 89.00 90 LYS A CA 1
ATOM 743 C C . LYS A 1 90 ? -0.184 -13.299 -14.957 1.00 89.00 90 LYS A C 1
ATOM 745 O O . LYS A 1 90 ? 0.231 -12.153 -15.155 1.00 89.00 90 LYS A O 1
ATOM 750 N N . PRO A 1 91 ? -1.251 -13.547 -14.170 1.00 89.31 91 PRO A N 1
ATOM 751 C CA . PRO A 1 91 ? -1.950 -12.489 -13.441 1.00 89.31 91 PRO A CA 1
ATOM 752 C C . PRO A 1 91 ? -1.008 -11.669 -12.554 1.00 89.31 91 PRO A C 1
ATOM 754 O O . PRO A 1 91 ? -0.025 -12.198 -12.015 1.00 89.31 91 PRO A O 1
ATOM 757 N N . PHE A 1 92 ? -1.310 -10.381 -12.380 1.00 90.88 92 PHE A N 1
ATOM 758 C CA . PHE A 1 92 ? -0.590 -9.552 -11.418 1.00 90.88 92 PHE A CA 1
ATOM 759 C C . PHE A 1 92 ? -0.816 -10.086 -9.997 1.00 90.88 92 PHE A C 1
ATOM 761 O O . PHE A 1 92 ? -1.940 -10.385 -9.607 1.00 90.88 92 PHE A O 1
ATOM 768 N N . ALA A 1 93 ? 0.267 -10.246 -9.240 1.00 89.00 93 ALA A N 1
ATOM 769 C CA . ALA A 1 93 ? 0.235 -10.718 -7.866 1.00 89.00 93 ALA A CA 1
ATOM 770 C C . ALA A 1 93 ? -0.222 -9.591 -6.945 1.00 89.00 93 ALA A C 1
ATOM 772 O O . ALA A 1 93 ? -0.936 -9.842 -5.981 1.00 89.00 93 ALA A O 1
ATOM 773 N N . ASN A 1 94 ? 0.165 -8.353 -7.256 1.00 91.38 94 ASN A N 1
ATOM 774 C CA . ASN A 1 94 ? -0.217 -7.149 -6.536 1.00 91.38 94 ASN A CA 1
ATOM 775 C C . ASN A 1 94 ? -0.348 -5.964 -7.499 1.00 91.38 94 ASN A C 1
ATOM 777 O O . ASN A 1 94 ? 0.171 -5.998 -8.613 1.00 91.38 94 ASN A O 1
ATOM 781 N N . ILE A 1 95 ? -1.056 -4.917 -7.074 1.00 93.06 95 ILE A N 1
ATOM 782 C CA . ILE A 1 95 ? -1.273 -3.729 -7.913 1.00 93.06 95 ILE A CA 1
ATOM 783 C C . ILE A 1 95 ? 0.018 -2.944 -8.183 1.00 93.06 95 ILE A C 1
ATOM 785 O O . ILE A 1 95 ? 0.051 -2.190 -9.144 1.00 93.06 95 ILE A O 1
ATOM 789 N N . GLY A 1 96 ? 1.074 -3.103 -7.378 1.00 91.69 96 GLY A N 1
ATOM 790 C CA . GLY A 1 96 ? 2.362 -2.438 -7.595 1.00 91.69 96 GLY A CA 1
ATOM 791 C C . GLY A 1 96 ? 3.150 -2.980 -8.791 1.00 91.69 96 GLY A C 1
ATOM 792 O O . GLY A 1 96 ? 3.966 -2.266 -9.361 1.00 91.69 96 GLY A O 1
ATOM 793 N N . GLU A 1 97 ? 2.872 -4.198 -9.257 1.00 90.75 97 GLU A N 1
ATOM 794 C CA . GLU A 1 97 ? 3.523 -4.751 -10.456 1.00 90.75 97 GLU A CA 1
ATOM 795 C C . GLU A 1 97 ? 3.162 -4.017 -11.754 1.00 90.75 97 GLU A C 1
ATOM 797 O O . GLU A 1 97 ? 3.810 -4.224 -12.781 1.00 90.75 97 GLU A O 1
ATOM 802 N N . ILE A 1 98 ? 2.172 -3.122 -11.730 1.00 91.00 98 ILE A N 1
ATOM 803 C CA . ILE A 1 98 ? 1.926 -2.240 -12.874 1.00 91.00 98 ILE A CA 1
ATOM 804 C C . ILE A 1 98 ? 3.123 -1.343 -13.192 1.00 91.00 98 ILE A C 1
ATOM 806 O O . ILE A 1 98 ? 3.216 -0.865 -14.317 1.00 91.00 98 ILE A O 1
ATOM 810 N N . GLY A 1 99 ? 4.036 -1.139 -12.237 1.00 88.94 99 GLY A N 1
ATOM 811 C CA . GLY A 1 99 ? 5.287 -0.418 -12.452 1.00 88.94 99 GLY A CA 1
ATOM 812 C C . GLY A 1 99 ? 6.187 -1.043 -13.523 1.00 88.94 99 GLY A C 1
ATOM 813 O O . GLY A 1 99 ? 7.059 -0.377 -14.066 1.00 88.94 99 GLY A O 1
ATOM 814 N N . PHE A 1 100 ? 5.947 -2.302 -13.907 1.00 84.81 100 PHE A N 1
ATOM 815 C CA . PHE A 1 100 ? 6.628 -2.944 -15.036 1.00 84.81 100 PHE A CA 1
ATOM 816 C C . PHE A 1 100 ? 5.961 -2.679 -16.394 1.00 84.81 100 PHE A C 1
ATOM 818 O O . PHE A 1 100 ? 6.528 -2.992 -17.443 1.00 84.81 100 PHE A O 1
ATOM 825 N N . ILE A 1 101 ? 4.749 -2.114 -16.414 1.00 85.00 101 ILE A N 1
ATOM 826 C CA . ILE A 1 101 ? 4.005 -1.873 -17.652 1.00 85.00 101 ILE A CA 1
ATOM 827 C C . ILE A 1 101 ? 4.615 -0.683 -18.391 1.00 85.00 101 ILE A C 1
ATOM 829 O O . ILE A 1 101 ? 4.719 0.425 -17.864 1.00 85.00 101 ILE A O 1
ATOM 833 N N . HIS A 1 102 ? 4.964 -0.903 -19.657 1.00 81.56 102 HIS A N 1
ATOM 834 C CA . HIS A 1 102 ? 5.446 0.137 -20.557 1.00 81.56 102 HIS A CA 1
ATOM 835 C C . HIS A 1 102 ? 4.354 1.181 -20.862 1.00 81.56 102 HIS A C 1
ATOM 837 O O . HIS A 1 102 ? 3.230 0.842 -21.232 1.00 81.56 102 HIS A O 1
ATOM 843 N N . ALA A 1 103 ? 4.697 2.468 -20.776 1.00 82.69 103 ALA A N 1
ATOM 844 C CA . ALA A 1 103 ? 3.766 3.593 -20.920 1.00 82.69 103 ALA A CA 1
ATOM 845 C C . ALA A 1 103 ? 3.599 4.094 -22.371 1.00 82.69 103 ALA A C 1
ATOM 847 O O . ALA A 1 103 ? 3.103 5.200 -22.602 1.00 82.69 103 ALA A O 1
ATOM 848 N N . GLY A 1 104 ? 4.067 3.328 -23.361 1.00 75.31 104 GLY A N 1
ATOM 849 C CA . GLY A 1 104 ? 4.002 3.706 -24.780 1.00 75.31 104 GLY A CA 1
ATOM 850 C C . GLY A 1 104 ? 4.962 4.836 -25.170 1.00 75.31 104 GLY A C 1
ATOM 851 O O . GLY A 1 104 ? 4.781 5.468 -26.208 1.00 75.31 104 GLY A O 1
ATOM 852 N N . LYS A 1 105 ? 5.971 5.118 -24.338 1.00 71.75 105 LYS A N 1
ATOM 853 C CA . LYS A 1 105 ? 7.037 6.097 -24.595 1.00 71.75 105 LYS A CA 1
ATOM 854 C C . LYS A 1 105 ? 8.379 5.433 -24.324 1.00 71.75 105 LYS A C 1
ATOM 856 O O . LYS A 1 105 ? 8.466 4.627 -23.410 1.00 71.75 105 LYS A O 1
ATOM 861 N N . GLN A 1 106 ? 9.400 5.806 -25.090 1.00 64.56 106 GLN A N 1
ATOM 862 C CA . GLN A 1 106 ? 10.749 5.240 -24.983 1.00 64.56 106 GLN A CA 1
ATOM 863 C C . GLN A 1 106 ? 11.219 5.157 -23.531 1.00 64.56 106 GLN A C 1
ATOM 865 O O . GLN A 1 106 ? 11.151 6.161 -22.820 1.00 64.56 106 GLN A O 1
ATOM 870 N N . TRP A 1 107 ? 11.645 3.952 -23.140 1.00 66.31 107 TRP A N 1
ATOM 871 C CA . TRP A 1 107 ? 12.204 3.600 -21.827 1.00 66.31 107 TRP A CA 1
ATOM 872 C C . TRP A 1 107 ? 11.313 3.935 -20.626 1.00 66.31 107 TRP A C 1
ATOM 874 O O . TRP A 1 107 ? 11.704 3.776 -19.482 1.00 66.31 107 TRP A O 1
ATOM 884 N N . ARG A 1 108 ? 10.053 4.308 -20.863 1.00 75.62 108 ARG A N 1
ATOM 885 C CA . ARG A 1 108 ? 9.150 4.747 -19.809 1.00 75.62 108 ARG A CA 1
ATOM 886 C C . ARG A 1 108 ? 8.195 3.633 -19.406 1.00 75.62 108 ARG A C 1
ATOM 888 O O . ARG A 1 108 ? 7.391 3.163 -20.215 1.00 75.62 108 ARG A O 1
ATOM 895 N N . THR A 1 109 ? 8.188 3.314 -18.124 1.00 82.56 109 THR A N 1
ATOM 896 C CA . THR A 1 109 ? 7.124 2.568 -17.444 1.00 82.56 109 THR A CA 1
ATOM 897 C C . THR A 1 109 ? 6.108 3.495 -16.774 1.00 82.56 109 THR A C 1
ATOM 899 O O . THR A 1 109 ? 6.258 4.722 -16.749 1.00 82.56 109 THR A O 1
ATOM 902 N N . ILE A 1 110 ? 5.034 2.908 -16.248 1.00 88.69 110 ILE A N 1
ATOM 903 C CA . ILE A 1 110 ? 4.211 3.551 -15.220 1.00 88.69 110 ILE A CA 1
ATOM 904 C C . ILE A 1 110 ? 5.113 3.808 -14.009 1.00 88.69 110 ILE A C 1
ATOM 906 O O . ILE A 1 110 ? 5.552 2.860 -13.372 1.00 88.69 110 ILE A O 1
ATOM 910 N N . LYS A 1 111 ? 5.382 5.075 -13.683 1.00 87.00 111 LYS A N 1
ATOM 911 C CA . LYS A 1 111 ? 6.322 5.406 -12.600 1.00 87.00 111 LYS A CA 1
ATOM 912 C C . LYS A 1 111 ? 5.616 5.420 -11.244 1.00 87.00 111 LYS A C 1
ATOM 914 O O . LYS A 1 111 ? 4.758 6.279 -11.016 1.00 87.00 111 LYS A O 1
ATOM 919 N N . LEU A 1 112 ? 5.994 4.541 -10.320 1.00 89.56 112 LEU A N 1
ATOM 920 C CA . LEU A 1 112 ? 5.469 4.504 -8.949 1.00 89.56 112 LEU A CA 1
ATOM 921 C C . LEU A 1 112 ? 6.413 5.230 -7.983 1.00 89.56 112 LEU A C 1
ATOM 923 O O . LEU A 1 112 ? 6.913 4.662 -7.023 1.00 89.56 112 LEU A O 1
ATOM 927 N N . ILE A 1 113 ? 6.610 6.525 -8.222 1.00 85.56 113 ILE A N 1
ATOM 928 C CA . ILE A 1 113 ? 7.460 7.415 -7.415 1.00 85.56 113 ILE A CA 1
ATOM 929 C C . ILE A 1 113 ? 6.740 8.733 -7.112 1.00 85.56 113 ILE A C 1
ATOM 931 O O . ILE A 1 113 ? 5.669 9.013 -7.660 1.00 85.56 113 ILE A O 1
ATOM 935 N N . GLN A 1 114 ? 7.339 9.594 -6.287 1.00 86.06 114 GLN A N 1
ATOM 936 C CA . GLN A 1 114 ? 6.821 10.941 -6.043 1.00 86.06 114 GLN A CA 1
ATOM 937 C C . GLN A 1 114 ? 6.611 11.714 -7.361 1.00 86.06 114 GLN A C 1
ATOM 939 O O . GLN A 1 114 ? 7.525 11.865 -8.166 1.00 86.06 114 GLN A O 1
ATOM 944 N N . GLY A 1 115 ? 5.394 12.227 -7.577 1.00 85.56 115 GLY A N 1
ATOM 945 C CA . GLY A 1 115 ? 5.017 12.930 -8.813 1.00 85.56 115 GLY A CA 1
ATOM 946 C C . GLY A 1 115 ? 4.816 12.031 -10.044 1.00 85.56 115 GLY A C 1
ATOM 947 O O . GLY A 1 115 ? 4.621 12.555 -11.139 1.00 85.56 115 GLY A O 1
ATOM 948 N N . GLY A 1 116 ? 4.866 10.707 -9.870 1.00 88.62 116 GLY A N 1
ATOM 949 C CA . GLY A 1 116 ? 4.650 9.718 -10.922 1.00 88.62 116 GLY A CA 1
ATOM 950 C C . GLY A 1 116 ? 3.176 9.418 -11.219 1.00 88.62 116 GLY A C 1
ATOM 951 O O . GLY A 1 116 ? 2.269 10.208 -10.957 1.00 88.62 116 GLY A O 1
ATOM 952 N N . ASP A 1 117 ? 2.943 8.229 -11.764 1.00 92.50 117 ASP A N 1
ATOM 953 C CA . ASP A 1 117 ? 1.663 7.757 -12.296 1.00 92.50 117 ASP A CA 1
ATOM 954 C C . ASP A 1 117 ? 0.823 6.986 -11.244 1.00 92.50 117 ASP A C 1
ATOM 956 O O . ASP A 1 117 ? -0.185 6.362 -11.573 1.00 92.50 117 ASP A O 1
ATOM 960 N N . TRP A 1 118 ? 1.190 7.052 -9.957 1.00 92.75 118 TRP A N 1
ATOM 961 C CA . TRP A 1 118 ? 0.640 6.226 -8.868 1.00 92.75 118 TRP A CA 1
ATOM 962 C C . TRP A 1 118 ? -0.872 6.351 -8.625 1.00 92.75 118 TRP A C 1
ATOM 964 O O . TRP A 1 118 ? -1.472 5.458 -8.031 1.00 92.75 118 TRP A O 1
ATOM 974 N N . LYS A 1 119 ? -1.536 7.406 -9.112 1.00 93.38 119 LYS A N 1
ATOM 975 C CA . LYS A 1 119 ? -3.000 7.578 -8.983 1.00 93.38 119 LYS A CA 1
ATOM 976 C C . LYS A 1 119 ? -3.802 6.448 -9.632 1.00 93.38 119 LYS A C 1
ATOM 978 O O . LYS A 1 119 ? -4.953 6.208 -9.270 1.00 93.38 119 LYS A O 1
ATOM 983 N N . ILE A 1 120 ? -3.205 5.748 -10.597 1.00 93.25 120 ILE A N 1
ATOM 984 C CA . ILE A 1 120 ? -3.828 4.593 -11.246 1.00 93.25 120 ILE A CA 1
ATOM 985 C C . ILE A 1 120 ? -4.066 3.426 -10.271 1.00 93.25 120 ILE A C 1
ATOM 987 O O . ILE A 1 120 ? -5.003 2.656 -10.473 1.00 93.25 120 ILE A O 1
ATOM 991 N N . LEU A 1 121 ? -3.275 3.320 -9.194 1.00 92.81 121 LEU A N 1
ATOM 992 C CA . LEU A 1 121 ? -3.336 2.221 -8.222 1.00 92.81 121 LEU A CA 1
ATOM 993 C C . LEU A 1 121 ? -4.708 2.107 -7.545 1.00 92.81 121 LEU A C 1
ATOM 995 O O . LEU A 1 121 ? -5.171 1.008 -7.254 1.00 92.81 121 LEU A O 1
ATOM 999 N N . ASP A 1 122 ? -5.393 3.235 -7.360 1.00 90.31 122 ASP A N 1
ATOM 1000 C CA . ASP A 1 122 ? -6.727 3.304 -6.759 1.00 90.31 122 ASP A CA 1
ATOM 1001 C C . ASP A 1 122 ? -7.864 3.018 -7.765 1.00 90.31 122 ASP A C 1
ATOM 1003 O O . ASP A 1 122 ? -9.041 3.016 -7.392 1.00 90.31 122 ASP A O 1
ATOM 1007 N N . LYS A 1 123 ? -7.540 2.810 -9.050 1.00 91.44 123 LYS A N 1
ATOM 1008 C CA . LYS A 1 123 ? -8.507 2.557 -10.138 1.00 91.44 123 LYS A CA 1
ATOM 1009 C C . LYS A 1 123 ? -8.517 1.108 -10.619 1.00 91.44 123 LYS A C 1
ATOM 1011 O O . LYS A 1 123 ? -9.389 0.742 -11.402 1.00 91.44 123 LYS A O 1
ATOM 1016 N N . ILE A 1 124 ? -7.567 0.298 -10.164 1.00 91.69 124 ILE A N 1
ATOM 1017 C CA . ILE A 1 124 ? -7.384 -1.088 -10.595 1.00 91.69 124 ILE A CA 1
ATOM 1018 C C . ILE A 1 124 ? -7.524 -2.054 -9.418 1.00 91.69 124 ILE A C 1
ATOM 1020 O O . ILE A 1 124 ? -7.502 -1.663 -8.252 1.00 91.69 124 ILE A O 1
ATOM 1024 N N . THR A 1 125 ? -7.671 -3.341 -9.720 1.00 90.50 125 THR A N 1
ATOM 1025 C CA . THR A 1 125 ? -7.710 -4.404 -8.714 1.00 90.50 125 THR A CA 1
ATOM 1026 C C . THR A 1 125 ? -7.057 -5.667 -9.257 1.00 90.50 125 THR A C 1
ATOM 1028 O O . THR A 1 125 ? -7.155 -5.953 -10.447 1.00 90.50 125 THR A O 1
ATOM 1031 N N . VAL A 1 126 ? -6.418 -6.425 -8.367 1.00 90.94 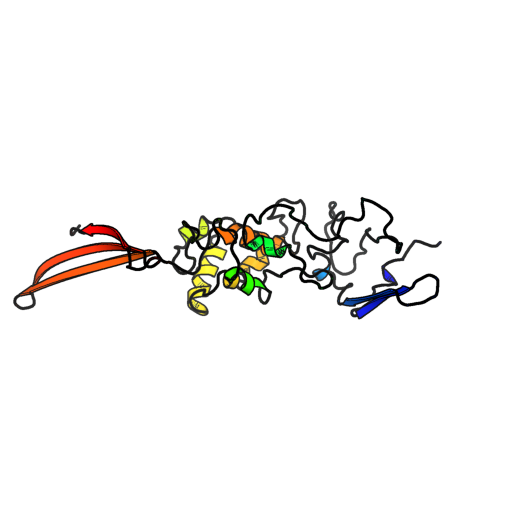126 VAL A N 1
ATOM 1032 C CA . VAL A 1 126 ? -5.956 -7.803 -8.621 1.00 90.94 126 VAL A CA 1
ATOM 1033 C C . VAL A 1 126 ? -6.859 -8.844 -7.947 1.00 90.94 126 VAL A C 1
ATOM 1035 O O . VAL A 1 126 ? -6.553 -10.031 -7.940 1.00 90.94 126 VAL A O 1
ATOM 1038 N N . ALA A 1 127 ? -7.955 -8.402 -7.323 1.00 89.44 127 ALA A N 1
ATOM 1039 C CA . ALA A 1 127 ? -8.874 -9.274 -6.605 1.00 89.44 127 ALA A CA 1
ATOM 1040 C C . ALA A 1 127 ? -9.746 -10.088 -7.564 1.00 89.44 127 ALA A C 1
ATOM 1042 O O . ALA A 1 127 ? -10.362 -9.523 -8.467 1.00 89.44 127 ALA A O 1
ATOM 1043 N N . GLU A 1 128 ? -9.877 -11.381 -7.274 1.00 88.44 128 GLU A N 1
ATOM 1044 C CA . GLU A 1 128 ? -10.817 -12.284 -7.931 1.00 88.44 128 GLU A CA 1
ATOM 1045 C C . GLU A 1 128 ? -11.831 -12.795 -6.885 1.00 88.44 128 GLU A C 1
ATOM 1047 O O . GLU A 1 128 ? -11.414 -13.363 -5.868 1.00 88.44 128 GLU A O 1
ATOM 1052 N N . PRO A 1 129 ? -13.150 -12.588 -7.070 1.00 90.00 129 PRO A N 1
ATOM 1053 C CA . PRO A 1 129 ? -13.794 -11.918 -8.201 1.00 90.00 129 PRO A CA 1
ATOM 1054 C C . PRO A 1 129 ? -13.666 -10.382 -8.178 1.00 90.00 129 PRO A C 1
ATOM 1056 O O . PRO A 1 129 ? -13.681 -9.772 -7.096 1.00 90.00 129 PRO A O 1
ATOM 1059 N N . PRO A 1 130 ? -13.620 -9.731 -9.359 1.00 81.81 130 PRO A N 1
ATOM 1060 C CA . PRO A 1 130 ? -13.580 -8.278 -9.460 1.00 81.81 130 PRO A CA 1
ATOM 1061 C C . PRO A 1 130 ? -14.886 -7.685 -8.914 1.00 81.81 130 PRO A C 1
ATOM 1063 O O . PRO A 1 130 ? -15.977 -7.977 -9.395 1.00 81.81 130 PRO A O 1
ATOM 1066 N N . GLY A 1 131 ? -14.781 -6.863 -7.867 1.00 80.81 131 GLY A N 1
ATOM 1067 C CA . GLY A 1 131 ? -15.924 -6.217 -7.205 1.00 80.81 131 GLY A CA 1
ATOM 1068 C C . GLY A 1 131 ? -16.112 -6.610 -5.740 1.00 80.81 131 GLY A C 1
ATOM 1069 O O . GLY A 1 131 ? -16.798 -5.897 -5.005 1.00 80.81 131 GLY A O 1
ATOM 1070 N N . LEU A 1 132 ? -15.460 -7.679 -5.273 1.00 82.25 132 LEU A N 1
ATOM 1071 C CA . LEU A 1 132 ? -15.379 -7.957 -3.841 1.00 82.25 132 LEU A CA 1
ATOM 1072 C C . LEU A 1 132 ? -14.192 -7.219 -3.201 1.00 82.25 132 LEU A C 1
ATOM 1074 O O . LEU A 1 132 ? -13.100 -7.171 -3.771 1.00 82.25 132 LEU A O 1
ATOM 1078 N N . PRO A 1 133 ? -14.365 -6.648 -1.995 1.00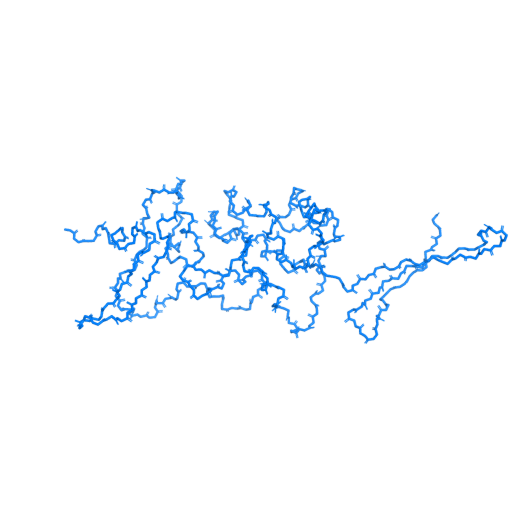 79.94 133 PRO A N 1
ATOM 1079 C CA . PRO A 1 133 ? -13.265 -6.007 -1.295 1.00 79.94 133 PRO A CA 1
ATOM 1080 C C . PRO A 1 133 ? -12.257 -7.051 -0.803 1.00 79.94 133 PRO A C 1
ATOM 1082 O O . PRO A 1 133 ? -12.624 -8.008 -0.117 1.00 79.94 133 PRO A O 1
ATOM 1085 N N . VAL A 1 134 ? -10.971 -6.811 -1.069 1.00 84.69 134 VAL A N 1
ATOM 1086 C CA . VAL A 1 134 ? -9.875 -7.576 -0.457 1.00 84.69 134 VAL A CA 1
ATOM 1087 C C . VAL A 1 134 ? -9.881 -7.330 1.051 1.00 84.69 134 VAL A C 1
ATOM 1089 O O . VAL A 1 134 ? -9.729 -6.188 1.505 1.00 84.69 134 VAL A O 1
ATOM 1092 N N . ARG A 1 135 ? -10.100 -8.403 1.817 1.00 85.62 135 ARG A N 1
ATOM 1093 C CA . ARG A 1 135 ? -10.154 -8.391 3.286 1.00 85.62 135 ARG A CA 1
ATOM 1094 C C . ARG A 1 135 ? -8.747 -8.421 3.885 1.00 85.62 135 ARG A C 1
ATOM 1096 O O . ARG A 1 135 ? -7.802 -8.828 3.227 1.00 85.62 135 ARG A O 1
ATOM 1103 N N . GLY A 1 136 ? -8.627 -8.020 5.151 1.00 87.12 136 GLY A N 1
ATOM 1104 C CA . GLY A 1 136 ? -7.378 -8.141 5.916 1.00 87.12 136 GLY A CA 1
ATOM 1105 C C . GLY A 1 136 ? -6.335 -7.054 5.651 1.00 87.12 136 GLY A C 1
ATOM 1106 O O . GLY A 1 136 ? -5.262 -7.108 6.237 1.00 87.12 136 GLY A O 1
ATOM 1107 N N . ARG A 1 137 ? -6.646 -6.052 4.821 1.00 92.88 137 ARG A N 1
ATOM 1108 C CA . ARG A 1 137 ? -5.748 -4.920 4.572 1.00 92.88 137 ARG A CA 1
ATOM 1109 C C . ARG A 1 137 ? -5.665 -3.984 5.775 1.00 92.88 137 ARG A C 1
ATOM 1111 O O . ARG A 1 137 ? -6.674 -3.688 6.419 1.00 92.88 137 ARG A O 1
ATOM 1118 N N . ILE A 1 138 ? -4.461 -3.501 6.045 1.00 95.50 138 ILE A N 1
ATOM 1119 C CA . ILE A 1 138 ? -4.124 -2.602 7.144 1.00 95.50 138 ILE A CA 1
ATOM 1120 C C . ILE A 1 138 ? -4.389 -1.163 6.712 1.00 95.50 138 ILE A C 1
ATOM 1122 O O . ILE A 1 138 ? -3.841 -0.685 5.721 1.00 95.50 138 ILE A O 1
ATOM 1126 N N . ASN A 1 139 ? -5.232 -0.459 7.468 1.00 95.50 139 ASN A N 1
ATOM 1127 C CA . ASN A 1 139 ? -5.489 0.951 7.210 1.00 95.50 139 ASN A CA 1
ATOM 1128 C C . ASN A 1 139 ? -4.342 1.821 7.739 1.00 95.50 139 ASN A C 1
ATOM 1130 O O . ASN A 1 139 ? -4.254 2.036 8.950 1.00 95.50 139 ASN A O 1
ATOM 1134 N N . ILE A 1 140 ? -3.508 2.350 6.840 1.00 95.75 140 ILE A N 1
ATOM 1135 C CA . ILE A 1 140 ? -2.312 3.138 7.192 1.00 95.75 140 ILE A CA 1
ATOM 1136 C C . ILE A 1 140 ? -2.646 4.453 7.906 1.00 95.75 140 ILE A C 1
ATOM 1138 O O . ILE A 1 140 ? -1.832 4.940 8.680 1.00 95.75 140 ILE A O 1
ATOM 1142 N N . ASN A 1 141 ? -3.866 4.977 7.736 1.00 96.00 141 ASN A N 1
ATOM 1143 C CA . ASN A 1 141 ? -4.336 6.173 8.445 1.00 96.00 141 ASN A CA 1
ATOM 1144 C C . ASN A 1 141 ? -4.605 5.933 9.939 1.00 96.00 141 ASN A C 1
ATOM 1146 O O . ASN A 1 141 ? -4.727 6.883 10.705 1.00 96.00 141 ASN A O 1
ATOM 1150 N N . THR A 1 142 ? -4.773 4.676 10.356 1.00 94.94 142 THR A N 1
ATOM 1151 C CA . THR A 1 142 ? -5.194 4.323 11.727 1.00 94.94 142 THR A CA 1
ATOM 1152 C C . THR A 1 142 ? -4.318 3.256 12.381 1.00 94.94 142 THR A C 1
ATOM 1154 O O . THR A 1 142 ? -4.523 2.920 13.546 1.00 94.94 142 THR A O 1
ATOM 1157 N N . ALA A 1 143 ? -3.384 2.667 11.633 1.00 96.00 143 ALA A N 1
ATOM 1158 C CA . ALA A 1 143 ? -2.497 1.628 12.131 1.00 96.00 143 ALA A CA 1
ATOM 1159 C C . ALA A 1 143 ? -1.546 2.192 13.193 1.00 96.00 143 ALA A C 1
ATOM 1161 O O . ALA A 1 143 ? -1.031 3.301 13.071 1.00 96.00 143 ALA A O 1
ATOM 1162 N N . SER A 1 144 ? -1.287 1.410 14.242 1.00 96.38 144 SER A N 1
ATOM 1163 C CA . SER A 1 144 ? -0.276 1.783 15.229 1.00 96.38 144 SER A CA 1
ATOM 1164 C C . SER A 1 144 ? 1.127 1.618 14.647 1.00 96.38 144 SER A C 1
ATOM 1166 O O . SER A 1 144 ? 1.347 0.801 13.752 1.00 96.38 144 SER A O 1
ATOM 1168 N N . LYS A 1 145 ? 2.106 2.326 15.221 1.00 96.75 145 LYS A N 1
ATOM 1169 C CA . LYS A 1 145 ? 3.520 2.201 14.833 1.00 96.75 145 LYS A CA 1
ATOM 1170 C C . LYS A 1 145 ? 3.998 0.744 14.809 1.00 96.75 145 LYS A C 1
ATOM 1172 O O . LYS A 1 145 ? 4.593 0.330 13.829 1.00 96.75 145 LYS A O 1
ATOM 1177 N N . LYS A 1 146 ? 3.651 -0.046 15.834 1.00 97.56 146 LYS A N 1
ATOM 1178 C CA . LYS A 1 146 ? 4.018 -1.471 15.920 1.00 97.56 146 LYS A CA 1
ATOM 1179 C C . LYS A 1 146 ? 3.413 -2.318 14.796 1.00 97.56 146 LYS A C 1
ATOM 1181 O O . LYS A 1 146 ? 4.034 -3.276 14.363 1.00 97.56 146 LYS A O 1
ATOM 1186 N N . VAL A 1 147 ? 2.194 -1.995 14.354 1.00 97.00 147 VAL A N 1
ATOM 1187 C CA . VAL A 1 147 ? 1.552 -2.694 13.228 1.00 97.00 147 VAL A CA 1
ATOM 1188 C C . VAL A 1 147 ? 2.230 -2.316 11.914 1.00 97.00 147 VAL A C 1
ATOM 1190 O O . VAL A 1 147 ? 2.444 -3.188 11.082 1.00 97.00 147 VAL A O 1
ATOM 1193 N N . LEU A 1 148 ? 2.597 -1.043 11.742 1.00 96.25 148 LEU A N 1
ATOM 1194 C CA . LEU A 1 148 ? 3.344 -0.594 10.567 1.00 96.25 148 LEU A CA 1
ATOM 1195 C C . LEU A 1 148 ? 4.731 -1.244 10.499 1.00 96.25 148 LEU A C 1
ATOM 1197 O O . LEU A 1 148 ? 5.095 -1.738 9.447 1.00 96.25 148 LEU A O 1
ATOM 1201 N N . GLU A 1 149 ? 5.460 -1.322 11.613 1.00 96.12 149 GLU A N 1
ATOM 1202 C CA . GLU A 1 149 ? 6.782 -1.976 11.700 1.00 96.12 149 GLU A CA 1
ATOM 1203 C C . GLU A 1 149 ? 6.749 -3.490 11.432 1.00 96.12 149 GLU A C 1
ATOM 1205 O O . GLU A 1 149 ? 7.786 -4.100 11.194 1.00 96.12 149 GLU A O 1
ATOM 1210 N N . ALA A 1 150 ? 5.573 -4.119 11.491 1.00 95.50 150 ALA A N 1
ATOM 1211 C CA . ALA A 1 150 ? 5.408 -5.529 11.149 1.00 95.50 150 ALA A CA 1
ATOM 1212 C C . ALA A 1 150 ? 5.210 -5.758 9.639 1.00 95.50 150 ALA A C 1
ATOM 1214 O O . ALA A 1 150 ? 5.155 -6.907 9.199 1.00 95.50 150 ALA A O 1
ATOM 1215 N N . LEU A 1 151 ? 5.054 -4.689 8.851 1.00 93.88 151 LEU A N 1
ATOM 1216 C CA . LEU A 1 151 ? 4.926 -4.781 7.402 1.00 93.88 151 LEU A CA 1
ATOM 1217 C C . LEU A 1 151 ? 6.304 -4.957 6.733 1.00 93.88 151 LEU A C 1
ATOM 1219 O O . LEU A 1 151 ? 7.292 -4.395 7.210 1.00 93.88 151 LEU A O 1
ATOM 1223 N N . PRO A 1 152 ? 6.378 -5.688 5.603 1.00 89.00 152 PRO A N 1
ATOM 1224 C CA . PRO A 1 152 ? 7.622 -5.873 4.857 1.00 89.00 152 PRO A CA 1
ATOM 1225 C C . PRO A 1 152 ? 8.287 -4.542 4.488 1.00 89.00 152 PRO A C 1
ATOM 1227 O O . PRO A 1 152 ? 7.628 -3.632 3.988 1.00 89.00 152 PRO A O 1
ATOM 1230 N N . GLY A 1 153 ? 9.590 -4.420 4.746 1.00 86.00 153 GLY A N 1
ATOM 1231 C CA . GLY A 1 153 ? 10.370 -3.231 4.384 1.00 86.00 153 GLY A CA 1
ATOM 1232 C C . GLY A 1 153 ? 10.054 -1.961 5.188 1.00 86.00 153 GLY A C 1
ATOM 1233 O O . GLY A 1 153 ? 10.585 -0.902 4.862 1.00 86.00 153 GLY A O 1
ATOM 1234 N N . ILE A 1 154 ? 9.219 -2.026 6.237 1.00 90.88 154 ILE A N 1
ATOM 1235 C CA . ILE A 1 154 ? 8.916 -0.865 7.087 1.00 90.88 154 ILE A CA 1
ATOM 1236 C C . ILE A 1 154 ? 9.699 -0.930 8.394 1.00 90.88 154 ILE A C 1
ATOM 1238 O O . ILE A 1 154 ? 9.350 -1.652 9.324 1.00 90.88 154 ILE A O 1
ATOM 1242 N N . ASP A 1 155 ? 10.728 -0.094 8.497 1.00 91.88 155 ASP A N 1
ATOM 1243 C CA . ASP A 1 155 ? 11.450 0.114 9.746 1.00 91.88 155 ASP A CA 1
ATOM 1244 C C . ASP A 1 155 ? 10.779 1.169 10.655 1.00 91.88 155 ASP A C 1
ATOM 1246 O O . ASP A 1 155 ? 9.794 1.830 10.311 1.00 91.88 155 ASP A O 1
ATOM 1250 N N . SER A 1 156 ? 11.344 1.364 11.849 1.00 95.38 156 SER A N 1
ATOM 1251 C CA . SER A 1 156 ? 10.868 2.346 12.835 1.00 95.38 156 SER A CA 1
ATOM 1252 C C . SER A 1 156 ? 10.871 3.793 12.312 1.00 95.38 156 SER A C 1
ATOM 1254 O O . SER A 1 156 ? 10.023 4.600 12.716 1.00 95.38 156 SER A O 1
ATOM 1256 N N . SER A 1 157 ? 11.808 4.133 11.419 1.00 94.12 157 SER A N 1
ATOM 1257 C CA . SER A 1 157 ? 11.940 5.468 10.828 1.00 94.12 157 SER A CA 1
ATOM 1258 C C . SER A 1 157 ? 10.836 5.717 9.800 1.00 94.12 157 SER A C 1
ATOM 1260 O O . SER A 1 157 ? 10.133 6.730 9.875 1.00 94.12 157 SER A O 1
ATOM 1262 N N . LEU A 1 158 ? 10.619 4.758 8.900 1.00 92.62 158 LEU A N 1
ATOM 1263 C CA . LEU A 1 158 ? 9.580 4.797 7.884 1.00 92.62 158 LEU A CA 1
ATOM 1264 C C . LEU A 1 158 ? 8.186 4.739 8.515 1.00 92.62 158 LEU A C 1
ATOM 1266 O O . LEU A 1 158 ? 7.337 5.555 8.163 1.00 92.62 158 LEU A O 1
ATOM 1270 N N . ALA A 1 159 ? 7.962 3.890 9.523 1.00 95.31 159 ALA A N 1
ATOM 1271 C CA . ALA A 1 159 ? 6.706 3.863 10.276 1.00 95.31 159 ALA A CA 1
ATOM 1272 C C . ALA A 1 159 ? 6.386 5.228 10.907 1.00 95.31 159 ALA A C 1
ATOM 1274 O O . ALA A 1 159 ? 5.255 5.714 10.834 1.00 95.31 159 ALA A O 1
ATOM 1275 N N . LYS A 1 160 ? 7.394 5.892 11.491 1.00 95.88 160 LYS A N 1
ATOM 1276 C CA . LYS A 1 160 ? 7.239 7.249 12.031 1.00 95.88 160 LYS A CA 1
ATOM 1277 C C . LYS A 1 160 ? 6.957 8.269 10.926 1.00 95.88 160 LYS A C 1
ATOM 1279 O O . LYS A 1 160 ? 6.159 9.177 11.138 1.00 95.88 160 LYS A O 1
ATOM 1284 N N . ALA A 1 161 ? 7.584 8.137 9.761 1.00 94.44 161 ALA A N 1
ATOM 1285 C CA . ALA A 1 161 ? 7.334 9.020 8.628 1.00 94.44 161 ALA A CA 1
ATOM 1286 C C . ALA A 1 161 ? 5.917 8.863 8.053 1.00 94.44 161 ALA A C 1
ATOM 1288 O O . ALA A 1 161 ? 5.303 9.876 7.729 1.00 94.44 161 ALA A O 1
ATOM 1289 N N . ILE A 1 162 ? 5.379 7.639 8.002 1.00 94.12 162 ILE A N 1
ATOM 1290 C CA . ILE A 1 162 ? 3.987 7.367 7.607 1.00 94.12 162 ILE A CA 1
ATOM 1291 C C . ILE A 1 162 ? 3.014 8.069 8.561 1.00 94.12 162 ILE A C 1
ATOM 1293 O O . ILE A 1 162 ? 2.117 8.772 8.108 1.00 94.12 162 ILE A O 1
ATOM 1297 N N . ILE A 1 163 ? 3.224 7.951 9.876 1.00 94.19 163 ILE A N 1
ATOM 1298 C CA . ILE A 1 163 ? 2.378 8.626 10.876 1.00 94.19 163 ILE A CA 1
ATOM 1299 C C . ILE A 1 163 ? 2.488 10.154 10.741 1.00 94.19 163 ILE A C 1
ATOM 1301 O O . ILE A 1 163 ? 1.477 10.844 10.635 1.00 94.19 163 ILE A O 1
ATOM 1305 N N . ASN A 1 164 ? 3.713 10.683 10.651 1.0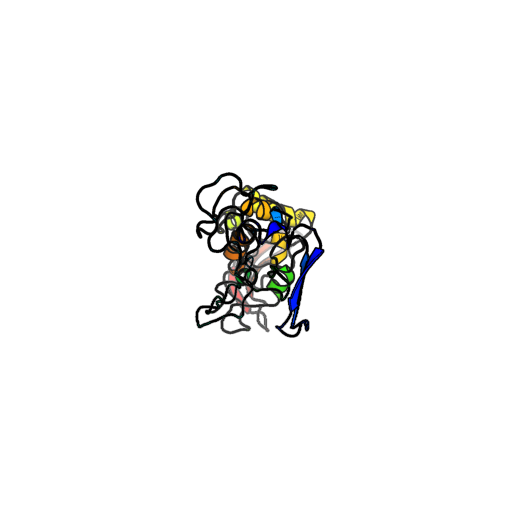0 94.31 164 ASN A N 1
ATOM 1306 C CA . ASN A 1 164 ? 3.958 12.124 10.522 1.00 94.31 164 ASN A CA 1
ATOM 1307 C C . ASN A 1 164 ? 3.408 12.725 9.217 1.00 94.31 164 ASN A C 1
ATOM 1309 O O . ASN A 1 164 ? 3.176 13.933 9.159 1.00 94.31 164 ASN A O 1
ATOM 1313 N N . TYR A 1 165 ? 3.265 11.928 8.152 1.00 93.12 165 TYR A N 1
ATOM 1314 C CA . TYR A 1 165 ? 2.621 12.377 6.919 1.00 93.12 165 TYR A CA 1
ATOM 1315 C C . TYR A 1 165 ? 1.183 12.816 7.213 1.00 93.12 165 TYR A C 1
ATOM 1317 O O . TYR A 1 165 ? 0.811 13.934 6.854 1.00 93.12 165 TYR A O 1
ATOM 1325 N N . GLY A 1 166 ? 0.438 11.986 7.955 1.00 82.50 166 GLY A N 1
ATOM 1326 C CA . GLY A 1 166 ? -0.933 12.254 8.393 1.00 82.50 166 GLY A CA 1
ATOM 1327 C C . GLY A 1 166 ? -1.072 13.575 9.149 1.00 82.50 166 GLY A C 1
ATOM 1328 O O . GLY A 1 166 ? -1.945 14.385 8.841 1.00 82.50 166 GLY A O 1
ATOM 1329 N N . ASP A 1 167 ? -0.152 13.829 10.080 1.00 85.31 167 ASP A N 1
ATOM 1330 C CA . ASP A 1 167 ? -0.156 15.042 10.907 1.00 85.31 167 ASP A CA 1
ATOM 1331 C C . ASP A 1 167 ? 0.123 16.325 10.103 1.00 85.31 167 ASP A C 1
ATOM 1333 O O . ASP A 1 167 ? -0.323 17.408 10.479 1.00 85.31 167 ASP A O 1
ATOM 1337 N N . ARG A 1 168 ? 0.886 16.228 9.004 1.00 89.56 168 ARG A N 1
ATOM 1338 C CA . ARG A 1 168 ? 1.344 17.394 8.223 1.00 89.56 168 ARG A CA 1
ATOM 1339 C C . ARG A 1 168 ? 0.497 17.684 6.992 1.00 89.56 168 ARG A C 1
ATOM 1341 O O . ARG A 1 168 ? 0.312 18.850 6.654 1.00 89.56 168 ARG A O 1
ATOM 1348 N N . LYS A 1 169 ? 0.058 16.643 6.285 1.00 90.31 169 LYS A N 1
ATOM 1349 C CA . LYS A 1 169 ? -0.674 16.745 5.012 1.00 90.31 169 LYS A CA 1
ATOM 1350 C C . LYS A 1 169 ? -2.151 16.365 5.134 1.00 90.31 169 LYS A C 1
ATOM 1352 O O . LYS A 1 169 ? -2.910 16.613 4.201 1.00 90.31 169 LYS A O 1
ATOM 1357 N N . GLY A 1 170 ? -2.566 15.828 6.279 1.00 91.81 170 GLY A N 1
ATOM 1358 C CA . GLY A 1 170 ? -3.859 15.175 6.440 1.00 91.81 170 GLY A CA 1
ATOM 1359 C C . GLY A 1 170 ? -3.782 13.679 6.117 1.00 91.81 170 GLY A C 1
ATOM 1360 O O . GLY A 1 170 ? -2.725 13.179 5.728 1.00 91.81 170 GLY A O 1
ATOM 1361 N N . PRO A 1 171 ? -4.889 12.940 6.305 1.00 93.75 171 PRO A N 1
ATOM 1362 C CA . PRO A 1 171 ? -4.924 11.504 6.050 1.00 93.75 171 PRO A CA 1
ATOM 1363 C C . PRO A 1 171 ? -4.654 11.193 4.573 1.00 93.75 171 PRO A C 1
ATOM 1365 O O . PRO A 1 171 ? -5.089 11.933 3.690 1.00 93.75 171 PRO A O 1
ATOM 1368 N N . PHE A 1 172 ? -4.012 10.053 4.315 1.00 95.38 172 PHE A N 1
ATOM 1369 C CA . PHE A 1 172 ? -3.857 9.500 2.972 1.00 95.38 172 PHE A CA 1
ATOM 1370 C C . PHE A 1 172 ? -5.243 9.235 2.370 1.00 95.38 172 PHE A C 1
ATOM 1372 O O . PHE A 1 172 ? -6.053 8.529 2.984 1.00 95.38 172 PHE A O 1
ATOM 1379 N N . ASN A 1 173 ? -5.526 9.746 1.172 1.00 94.06 173 ASN A N 1
ATOM 1380 C CA . ASN A 1 173 ? -6.797 9.495 0.482 1.00 94.06 173 ASN A CA 1
ATOM 1381 C C . ASN A 1 173 ? -6.672 8.318 -0.492 1.00 94.06 173 ASN A C 1
ATOM 1383 O O . ASN A 1 173 ? -7.559 7.456 -0.555 1.00 94.06 173 ASN A O 1
ATOM 1387 N N . GLU A 1 174 ? -5.544 8.247 -1.192 1.00 93.69 174 GLU A N 1
ATOM 1388 C CA . GLU A 1 174 ? -5.178 7.184 -2.130 1.00 93.69 174 GLU A CA 1
ATOM 1389 C C . GLU A 1 174 ? -3.937 6.430 -1.626 1.00 93.69 174 GLU A C 1
ATOM 1391 O O . GLU A 1 174 ? -3.067 7.006 -0.973 1.00 93.69 174 GLU A O 1
ATOM 1396 N N . MET A 1 175 ? -3.827 5.130 -1.919 1.00 92.88 175 MET A N 1
ATOM 1397 C CA . MET A 1 175 ? -2.698 4.326 -1.411 1.00 92.88 175 MET A CA 1
ATOM 1398 C C . MET A 1 175 ? -1.352 4.806 -1.965 1.00 92.88 175 MET A C 1
ATOM 1400 O O . MET A 1 175 ? -0.339 4.753 -1.271 1.00 92.88 175 MET A O 1
ATOM 1404 N N . GLY A 1 176 ? -1.349 5.301 -3.206 1.00 92.25 176 GLY A N 1
ATOM 1405 C CA . GLY A 1 176 ? -0.148 5.795 -3.875 1.00 92.25 176 GLY A CA 1
ATOM 1406 C C . GLY A 1 176 ? 0.458 7.055 -3.247 1.00 92.25 176 GLY A C 1
ATOM 1407 O O . GLY A 1 176 ? 1.643 7.294 -3.443 1.00 92.25 176 GLY A O 1
ATOM 1408 N N . GLU A 1 177 ? -0.282 7.813 -2.426 1.00 93.69 177 GLU A N 1
ATOM 1409 C CA . GLU A 1 177 ? 0.264 8.970 -1.691 1.00 93.69 177 GLU A CA 1
ATOM 1410 C C . GLU A 1 177 ? 1.416 8.575 -0.747 1.00 93.69 177 GLU A C 1
ATOM 1412 O O . GLU A 1 177 ? 2.276 9.397 -0.429 1.00 93.69 177 GLU A O 1
ATOM 1417 N N . MET A 1 178 ? 1.495 7.300 -0.347 1.00 92.19 178 MET A N 1
ATOM 1418 C CA . MET A 1 178 ? 2.627 6.755 0.403 1.00 92.19 178 MET A CA 1
ATOM 1419 C C . MET A 1 178 ? 3.968 6.972 -0.323 1.00 92.19 178 MET A C 1
ATOM 1421 O O . MET A 1 178 ? 4.975 7.235 0.330 1.00 92.19 178 MET A O 1
ATOM 1425 N N . LEU A 1 179 ? 3.981 6.962 -1.660 1.00 91.25 179 LEU A N 1
ATOM 1426 C CA . LEU A 1 179 ? 5.173 7.202 -2.487 1.00 91.25 179 LEU A CA 1
ATOM 1427 C C . LEU A 1 179 ? 5.685 8.650 -2.415 1.00 91.25 179 LEU A C 1
ATOM 1429 O O . LEU A 1 179 ? 6.773 8.950 -2.900 1.00 91.25 179 LEU A O 1
ATOM 1433 N N . GLU A 1 180 ? 4.933 9.566 -1.798 1.00 90.25 180 GLU A N 1
ATOM 1434 C CA . GLU A 1 180 ? 5.406 10.922 -1.504 1.00 90.25 180 GLU A CA 1
ATOM 1435 C C . GLU A 1 180 ? 6.293 10.998 -0.252 1.00 90.25 180 GLU A C 1
ATOM 1437 O O . GLU A 1 180 ? 6.869 12.052 0.040 1.00 90.25 180 GLU A O 1
ATOM 1442 N N . ILE A 1 181 ? 6.394 9.916 0.525 1.00 90.25 181 ILE A N 1
ATOM 1443 C CA . ILE A 1 181 ? 7.282 9.856 1.683 1.00 90.25 181 ILE A CA 1
ATOM 1444 C C . ILE A 1 181 ? 8.707 9.641 1.176 1.00 90.25 181 ILE A C 1
ATOM 1446 O O . ILE A 1 181 ? 9.075 8.552 0.750 1.00 90.25 181 ILE A O 1
ATOM 1450 N N . LEU A 1 182 ? 9.543 10.672 1.307 1.00 83.38 182 LEU A N 1
ATOM 1451 C CA . LEU A 1 182 ? 10.925 10.673 0.812 1.00 83.38 182 LEU A CA 1
ATOM 1452 C C . LEU A 1 182 ? 11.766 9.471 1.279 1.00 83.38 182 LEU A C 1
ATOM 1454 O O . LEU A 1 182 ? 12.678 9.057 0.575 1.00 83.38 182 LEU A O 1
ATOM 1458 N N . LEU A 1 183 ? 11.490 8.918 2.466 1.00 83.00 183 LEU A N 1
ATOM 1459 C CA . LEU A 1 183 ? 12.218 7.750 2.970 1.00 83.00 183 LEU A CA 1
ATOM 1460 C C . LEU A 1 183 ? 12.004 6.490 2.122 1.00 83.00 183 LEU A C 1
ATOM 1462 O O . LEU A 1 183 ? 12.925 5.691 2.061 1.00 83.00 183 LEU A O 1
ATOM 1466 N N . LEU A 1 184 ? 10.858 6.329 1.450 1.00 81.12 184 LEU A N 1
ATOM 1467 C CA . LEU A 1 184 ? 10.642 5.201 0.534 1.00 81.12 184 LEU A CA 1
ATOM 1468 C C . LEU A 1 184 ? 11.563 5.287 -0.679 1.00 81.12 184 LEU A C 1
ATOM 1470 O O . LEU A 1 184 ? 12.214 4.311 -1.015 1.00 81.12 184 LEU A O 1
ATOM 1474 N N . ALA A 1 185 ? 11.692 6.476 -1.270 1.00 71.44 185 ALA A N 1
ATOM 1475 C CA . ALA A 1 185 ? 12.582 6.692 -2.409 1.00 71.44 185 ALA A CA 1
ATOM 1476 C C . ALA A 1 185 ? 14.068 6.504 -2.053 1.00 71.44 185 ALA A C 1
ATOM 1478 O O . ALA A 1 185 ? 14.869 6.184 -2.914 1.00 71.44 185 ALA A O 1
ATOM 1479 N N . LYS A 1 186 ? 14.455 6.698 -0.785 1.00 69.56 186 LYS A N 1
ATOM 1480 C CA . LYS A 1 186 ? 15.839 6.459 -0.344 1.00 69.56 186 LYS A CA 1
ATOM 1481 C C . LYS A 1 186 ? 16.196 4.982 -0.241 1.00 69.56 186 LYS A C 1
ATOM 1483 O O . LYS A 1 186 ? 17.382 4.673 -0.178 1.00 69.56 186 LYS A O 1
ATOM 1488 N N . LEU A 1 187 ? 15.197 4.109 -0.129 1.00 67.69 187 LEU A N 1
ATOM 1489 C CA . LEU A 1 187 ? 15.437 2.681 0.014 1.00 67.69 187 LEU A CA 1
ATOM 1490 C C . LEU A 1 187 ? 15.891 2.098 -1.324 1.00 67.69 187 LEU A C 1
ATOM 1492 O O . LEU A 1 187 ? 16.924 1.457 -1.323 1.00 67.69 187 LEU A O 1
ATOM 1496 N N . GLY A 1 188 ? 15.318 2.516 -2.454 1.00 66.25 188 GLY A N 1
ATOM 1497 C CA . GLY A 1 188 ? 15.832 2.137 -3.778 1.00 66.25 188 GLY A CA 1
ATOM 1498 C C . GLY A 1 188 ? 17.152 2.797 -4.208 1.00 66.25 188 GLY A C 1
ATOM 1499 O O . GLY A 1 188 ? 17.484 2.775 -5.387 1.00 66.25 188 GLY A O 1
ATOM 1500 N N . THR A 1 189 ? 17.868 3.456 -3.289 1.00 68.06 189 THR A N 1
ATOM 1501 C CA . THR A 1 189 ? 19.194 4.063 -3.519 1.00 68.06 189 THR A CA 1
ATOM 1502 C C . THR A 1 189 ? 20.128 3.815 -2.325 1.00 68.06 189 THR A C 1
ATOM 1504 O O . THR A 1 189 ? 20.851 4.720 -1.887 1.00 68.06 189 THR A O 1
ATOM 1507 N N . ASN A 1 190 ? 19.997 2.656 -1.677 1.00 68.19 190 ASN A N 1
ATOM 1508 C CA . ASN A 1 190 ? 20.646 2.339 -0.405 1.00 68.19 190 ASN A CA 1
ATOM 1509 C C . ASN A 1 190 ? 21.910 1.460 -0.559 1.00 68.19 190 ASN A C 1
ATOM 1511 O O . ASN A 1 190 ? 22.586 1.191 0.443 1.00 68.19 190 ASN A O 1
ATOM 1515 N N . GLY A 1 191 ? 22.251 1.055 -1.786 1.00 67.94 191 GLY A N 1
ATOM 1516 C CA . GLY A 1 191 ? 23.358 0.154 -2.092 1.00 67.94 191 GLY A CA 1
ATOM 1517 C C . GLY A 1 191 ? 23.047 -1.327 -1.855 1.00 67.94 191 GLY A C 1
ATOM 1518 O O . GLY A 1 191 ? 23.986 -2.119 -1.728 1.00 67.94 191 GLY A O 1
ATOM 1519 N N . LYS A 1 192 ? 21.768 -1.702 -1.753 1.00 73.19 192 LYS A N 1
ATOM 1520 C CA . LYS A 1 192 ? 21.291 -3.086 -1.643 1.00 73.19 192 LYS A CA 1
ATOM 1521 C C . LYS A 1 192 ? 20.387 -3.435 -2.818 1.00 73.19 192 LYS A C 1
ATOM 1523 O O . LYS A 1 192 ? 19.865 -2.561 -3.494 1.00 73.19 192 LYS A O 1
ATOM 1528 N N . ASP A 1 193 ? 20.282 -4.736 -3.013 1.00 71.50 193 ASP A N 1
ATOM 1529 C CA . ASP A 1 193 ? 19.349 -5.413 -3.899 1.00 71.50 193 ASP A CA 1
ATOM 1530 C C . ASP A 1 193 ? 18.159 -5.834 -3.016 1.00 71.50 193 ASP A C 1
ATOM 1532 O O . ASP A 1 193 ? 18.237 -6.826 -2.282 1.00 71.50 193 ASP A O 1
ATOM 1536 N N . ASP A 1 194 ? 17.153 -4.961 -2.923 1.00 72.94 194 ASP A N 1
ATOM 1537 C CA . ASP A 1 194 ? 15.968 -5.093 -2.074 1.00 72.94 194 ASP A CA 1
ATOM 1538 C C . ASP A 1 194 ? 14.926 -6.057 -2.682 1.00 72.94 194 ASP A C 1
ATOM 1540 O O . ASP A 1 194 ? 14.054 -6.533 -1.939 1.00 72.94 194 ASP A O 1
ATOM 1544 N N . ASP A 1 195 ? 14.979 -6.353 -3.989 1.00 71.38 195 ASP A N 1
ATOM 1545 C CA . ASP A 1 195 ? 14.099 -7.327 -4.650 1.00 71.38 195 ASP A CA 1
ATOM 1546 C C . ASP A 1 195 ? 14.737 -8.688 -5.012 1.00 71.38 195 ASP A C 1
ATOM 1548 O O . ASP A 1 195 ? 14.014 -9.625 -5.380 1.00 71.38 195 ASP A O 1
ATOM 1552 N N . GLU A 1 196 ? 16.033 -8.836 -4.722 1.00 77.00 196 GLU A N 1
ATOM 1553 C CA . GLU A 1 196 ? 16.855 -10.048 -4.833 1.00 77.00 196 GLU A CA 1
ATOM 1554 C C . GLU A 1 196 ? 17.005 -10.579 -6.269 1.00 77.00 196 GLU A C 1
ATOM 1556 O O . GLU A 1 196 ? 17.161 -11.791 -6.485 1.00 77.00 196 GLU A O 1
ATOM 1561 N N . ASP A 1 197 ? 16.952 -9.698 -7.267 1.00 68.19 197 ASP A N 1
ATOM 1562 C CA . ASP A 1 197 ? 17.108 -10.066 -8.674 1.00 68.19 197 ASP A CA 1
ATOM 1563 C C . ASP A 1 197 ? 18.559 -9.980 -9.191 1.00 68.19 197 ASP A C 1
ATOM 1565 O O . ASP A 1 197 ? 18.861 -10.432 -10.305 1.00 68.19 197 ASP A O 1
ATOM 1569 N N . GLY A 1 198 ? 19.479 -9.516 -8.342 1.00 66.69 198 GLY A N 1
ATOM 1570 C CA . GLY A 1 198 ? 20.908 -9.386 -8.605 1.00 66.69 198 GLY A CA 1
ATOM 1571 C C . GLY A 1 198 ? 21.362 -7.964 -8.934 1.00 66.69 198 GLY A C 1
ATOM 1572 O O . GLY A 1 198 ? 22.558 -7.775 -9.203 1.00 66.69 198 GLY A O 1
ATOM 1573 N N . TYR A 1 199 ? 20.458 -6.982 -8.918 1.00 66.06 199 TYR A N 1
ATOM 1574 C CA . TYR A 1 199 ? 20.712 -5.605 -9.329 1.00 66.06 199 TYR A CA 1
ATOM 1575 C C . TYR A 1 199 ? 20.511 -4.642 -8.146 1.00 66.06 199 TYR A C 1
ATOM 1577 O O . TYR A 1 199 ? 19.626 -4.785 -7.318 1.00 66.06 199 TYR A O 1
ATOM 1585 N N . VAL A 1 200 ? 21.404 -3.657 -8.013 1.00 65.75 200 VAL A N 1
ATOM 1586 C CA . VAL A 1 200 ? 21.415 -2.713 -6.881 1.00 65.75 200 VAL A CA 1
ATOM 1587 C C . VAL A 1 200 ? 21.068 -1.316 -7.380 1.00 65.75 200 VAL A C 1
ATOM 1589 O O . VAL A 1 200 ? 21.657 -0.855 -8.361 1.00 65.75 200 VAL A O 1
ATOM 1592 N N . ASP A 1 201 ? 20.200 -0.616 -6.645 1.00 67.12 201 ASP A N 1
ATOM 1593 C CA . ASP A 1 201 ? 19.834 0.791 -6.860 1.00 67.12 201 ASP A CA 1
ATOM 1594 C C . ASP A 1 201 ? 19.244 1.117 -8.258 1.00 67.12 201 ASP A C 1
ATOM 1596 O O . ASP A 1 201 ? 19.524 2.179 -8.830 1.00 67.12 201 ASP A O 1
ATOM 1600 N N . GLU A 1 202 ? 18.416 0.228 -8.820 1.00 68.12 202 GLU A N 1
ATOM 1601 C CA . GLU A 1 202 ? 17.700 0.461 -10.087 1.00 68.12 202 GLU A CA 1
ATOM 1602 C C . GLU A 1 202 ? 16.260 1.010 -9.932 1.00 68.12 202 GLU A C 1
ATOM 1604 O O . GLU A 1 202 ? 15.779 1.328 -8.840 1.00 68.12 202 GLU A O 1
ATOM 1609 N N . GLU A 1 203 ? 15.555 1.274 -11.043 1.00 70.62 203 GLU A N 1
ATOM 1610 C CA . GLU A 1 203 ? 14.229 1.919 -10.992 1.00 70.62 203 GLU A CA 1
ATOM 1611 C C . GLU A 1 203 ? 13.181 1.064 -10.244 1.00 70.62 203 GLU A C 1
ATOM 1613 O O . GLU A 1 203 ? 12.263 1.607 -9.630 1.00 70.62 203 GLU A O 1
ATOM 1618 N N . ASP A 1 204 ? 13.293 -0.262 -10.249 1.00 72.31 204 ASP A N 1
ATOM 1619 C CA . ASP A 1 204 ? 12.430 -1.210 -9.526 1.00 72.31 204 ASP A CA 1
ATOM 1620 C C . ASP A 1 204 ? 12.697 -1.298 -8.051 1.00 72.31 204 ASP A C 1
ATOM 1622 O O . ASP A 1 204 ? 11.725 -1.439 -7.306 1.00 72.31 204 ASP A O 1
ATOM 1626 N N . GLU A 1 205 ? 13.938 -1.114 -7.635 1.00 74.25 205 GLU A N 1
ATOM 1627 C CA . GLU A 1 205 ? 14.320 -1.007 -6.232 1.00 74.25 205 GLU A CA 1
ATOM 1628 C C . GLU A 1 205 ? 13.533 0.120 -5.541 1.00 74.25 205 GLU A C 1
ATOM 1630 O O . GLU A 1 205 ? 12.971 -0.039 -4.454 1.00 74.25 205 GLU A O 1
ATOM 1635 N N . ASN A 1 206 ? 13.330 1.240 -6.246 1.00 76.44 206 ASN A N 1
ATOM 1636 C CA . ASN A 1 206 ? 12.510 2.359 -5.764 1.00 76.44 206 ASN A CA 1
ATOM 1637 C C . ASN A 1 206 ? 11.028 2.000 -5.569 1.00 76.44 206 ASN A C 1
ATOM 1639 O O . ASN A 1 206 ? 10.315 2.650 -4.798 1.00 76.44 206 ASN A O 1
ATOM 1643 N N . GLU A 1 207 ? 10.551 0.974 -6.269 1.00 84.75 207 GLU A N 1
ATOM 1644 C CA . GLU A 1 207 ? 9.164 0.520 -6.233 1.00 84.75 207 GLU A CA 1
ATOM 1645 C C . GLU A 1 207 ? 8.991 -0.777 -5.430 1.00 84.75 207 GLU A C 1
ATOM 1647 O O . GLU A 1 207 ? 7.855 -1.134 -5.111 1.00 84.75 207 GLU A O 1
ATOM 1652 N N . ALA A 1 208 ? 10.073 -1.478 -5.076 1.00 83.56 208 ALA A N 1
ATOM 1653 C CA . ALA A 1 208 ? 10.069 -2.819 -4.492 1.00 83.56 208 ALA A CA 1
ATOM 1654 C C . ALA A 1 208 ? 9.279 -2.874 -3.182 1.00 83.56 208 ALA A C 1
ATOM 1656 O O . ALA A 1 208 ? 8.347 -3.674 -3.027 1.00 83.56 208 ALA A O 1
ATOM 1657 N N . ILE A 1 209 ? 9.561 -1.941 -2.273 1.00 86.06 209 ILE A N 1
ATOM 1658 C CA . ILE A 1 209 ? 8.863 -1.857 -0.989 1.00 86.06 209 ILE A CA 1
ATOM 1659 C C . ILE A 1 209 ? 7.385 -1.570 -1.210 1.00 86.06 209 ILE A C 1
ATOM 1661 O O . ILE A 1 209 ? 6.535 -2.308 -0.711 1.00 86.06 209 ILE A O 1
ATOM 1665 N N . PHE A 1 210 ? 7.049 -0.552 -2.004 1.00 91.38 210 PHE A N 1
ATOM 1666 C CA . PHE A 1 210 ? 5.649 -0.240 -2.275 1.00 91.38 210 PHE A CA 1
ATOM 1667 C C . PHE A 1 210 ? 4.920 -1.421 -2.935 1.00 91.38 210 PHE A C 1
ATOM 1669 O O . PHE A 1 210 ? 3.807 -1.762 -2.534 1.00 91.38 210 PHE A O 1
ATOM 1676 N N . ARG A 1 211 ? 5.560 -2.096 -3.894 1.00 90.25 211 ARG A N 1
ATOM 1677 C CA . ARG A 1 211 ? 5.060 -3.303 -4.562 1.00 90.25 211 ARG A CA 1
ATOM 1678 C C . ARG A 1 211 ? 4.731 -4.393 -3.539 1.00 90.25 211 ARG A C 1
ATOM 1680 O O . ARG A 1 211 ? 3.601 -4.889 -3.553 1.00 90.25 211 ARG A O 1
ATOM 1687 N N . SER A 1 212 ? 5.634 -4.676 -2.596 1.00 88.88 212 SER A N 1
ATOM 1688 C CA . SER A 1 212 ? 5.409 -5.645 -1.507 1.00 88.88 212 SER A CA 1
ATOM 1689 C C . SER A 1 212 ? 4.248 -5.260 -0.573 1.00 88.88 212 SER A C 1
ATOM 1691 O O . SER A 1 212 ? 3.489 -6.118 -0.117 1.00 88.88 212 SER A O 1
ATOM 1693 N N . LEU A 1 213 ? 4.054 -3.959 -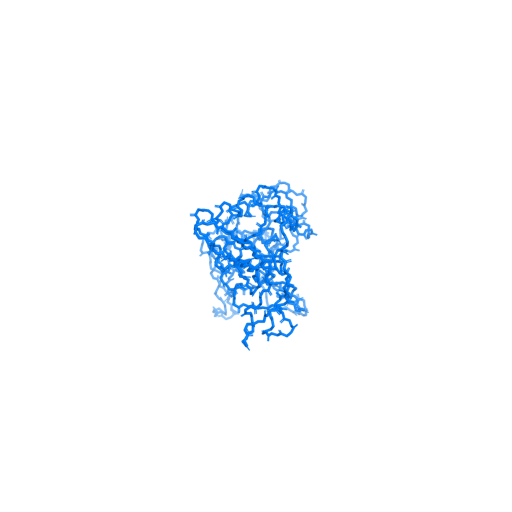0.338 1.00 91.69 213 LEU A N 1
ATOM 1694 C CA . LEU A 1 213 ? 3.032 -3.427 0.562 1.00 91.69 213 LEU A CA 1
ATOM 1695 C C . LEU A 1 213 ? 1.657 -3.290 -0.085 1.00 91.69 213 LEU A C 1
ATOM 1697 O O . LEU A 1 213 ? 0.646 -3.337 0.615 1.00 91.69 213 LEU A O 1
ATOM 1701 N N . SER A 1 214 ? 1.600 -3.110 -1.403 1.00 91.94 214 SER A N 1
ATOM 1702 C CA . SER A 1 214 ? 0.418 -2.625 -2.124 1.00 91.94 214 SER A CA 1
ATOM 1703 C C . SER A 1 214 ? -0.848 -3.479 -1.944 1.00 91.94 214 SER A C 1
ATOM 1705 O O . SER A 1 214 ? -1.962 -2.958 -1.989 1.00 91.94 214 SER A O 1
ATOM 1707 N N . ASN A 1 215 ? -0.698 -4.776 -1.658 1.00 89.06 215 ASN A N 1
ATOM 1708 C CA . ASN A 1 215 ? -1.812 -5.673 -1.331 1.00 89.06 215 ASN A CA 1
ATOM 1709 C C . ASN A 1 215 ? -2.150 -5.755 0.161 1.00 89.06 215 ASN A C 1
ATOM 1711 O O . ASN A 1 215 ? -3.219 -6.251 0.516 1.00 89.06 215 ASN A O 1
ATOM 1715 N N . LEU A 1 216 ? -1.244 -5.319 1.032 1.00 92.81 216 LEU A N 1
ATOM 1716 C CA . LEU A 1 216 ? -1.368 -5.407 2.485 1.00 92.81 216 LEU A CA 1
ATOM 1717 C C . LEU A 1 216 ? -2.004 -4.156 3.084 1.00 92.81 216 LEU A C 1
ATOM 1719 O O . LEU A 1 216 ? -2.543 -4.223 4.186 1.00 92.81 216 LEU A O 1
ATOM 1723 N N . ILE A 1 217 ? -1.966 -3.030 2.374 1.00 94.44 217 ILE A N 1
ATOM 1724 C CA . ILE A 1 217 ? -2.388 -1.727 2.890 1.00 94.44 217 ILE A CA 1
ATOM 1725 C C . ILE A 1 217 ? -3.689 -1.222 2.256 1.00 94.44 217 ILE A C 1
ATOM 1727 O O . ILE A 1 217 ? -4.120 -1.663 1.195 1.00 94.44 217 ILE A O 1
ATOM 1731 N N . THR A 1 218 ? -4.346 -0.288 2.935 1.00 93.94 218 THR A N 1
ATOM 1732 C CA . THR A 1 218 ? -5.505 0.473 2.448 1.00 93.94 218 THR A CA 1
ATOM 1733 C C . THR A 1 218 ? -5.516 1.847 3.120 1.00 93.94 218 THR A C 1
ATOM 1735 O O . THR A 1 218 ? -4.951 2.016 4.197 1.00 93.94 218 THR A O 1
ATOM 1738 N N . THR A 1 219 ? -6.185 2.831 2.527 1.00 94.06 219 THR A N 1
ATOM 1739 C CA . THR A 1 219 ? -6.482 4.127 3.171 1.00 94.06 219 THR A CA 1
ATOM 1740 C C . THR A 1 219 ? -7.903 4.190 3.734 1.00 94.06 219 THR A C 1
ATOM 1742 O O . THR A 1 219 ? -8.293 5.154 4.395 1.00 94.06 219 THR A O 1
ATOM 1745 N N . ARG A 1 220 ? -8.706 3.149 3.474 1.00 90.88 220 ARG A N 1
ATOM 1746 C CA . ARG A 1 220 ? -10.152 3.113 3.731 1.00 90.88 220 ARG A CA 1
ATOM 1747 C C . ARG A 1 220 ? -10.524 1.921 4.604 1.00 90.88 220 ARG A C 1
ATOM 1749 O O . ARG A 1 220 ? -9.967 0.835 4.450 1.00 90.88 220 ARG A O 1
ATOM 1756 N N . SER A 1 221 ? -11.537 2.109 5.452 1.00 91.56 221 SER A N 1
ATOM 1757 C CA . SER A 1 221 ? -12.169 1.035 6.225 1.00 91.56 221 SER A CA 1
ATOM 1758 C C . SER A 1 221 ? -13.684 1.003 6.015 1.00 91.56 221 SER A C 1
ATOM 1760 O O . SER A 1 221 ? -14.350 2.042 5.915 1.00 91.56 221 SER A O 1
ATOM 1762 N N . ASN A 1 222 ? -14.222 -0.215 5.989 1.00 91.06 222 ASN A N 1
ATOM 1763 C CA . ASN A 1 222 ? -15.654 -0.495 6.087 1.00 91.06 222 ASN A CA 1
ATOM 1764 C C . ASN A 1 222 ? -16.046 -1.026 7.472 1.00 91.06 222 ASN A C 1
ATOM 1766 O O . ASN A 1 222 ? -17.228 -1.036 7.799 1.00 91.06 222 ASN A O 1
ATOM 1770 N N . CYS A 1 223 ? -15.075 -1.424 8.295 1.00 91.75 223 CYS A N 1
ATOM 1771 C CA . CYS A 1 223 ? -15.314 -1.968 9.625 1.00 91.75 223 CYS A CA 1
ATOM 1772 C C . CYS A 1 223 ? -14.946 -0.940 10.697 1.00 91.75 223 CYS A C 1
ATOM 1774 O O . CYS A 1 223 ? -13.839 -0.398 10.685 1.00 91.75 223 CYS A O 1
ATOM 1776 N N . PHE A 1 224 ? -15.860 -0.697 11.633 1.00 93.81 224 PHE A N 1
ATOM 1777 C CA . PHE A 1 224 ? -15.681 0.266 12.719 1.00 93.81 224 PHE A CA 1
ATOM 1778 C C . PHE A 1 224 ? -16.074 -0.358 14.049 1.00 93.81 224 PHE A C 1
ATOM 1780 O O . PHE A 1 224 ? -16.964 -1.203 14.114 1.00 93.81 224 PHE A O 1
ATOM 1787 N N . THR A 1 225 ? -15.416 0.081 15.116 1.00 95.19 225 THR A N 1
ATOM 1788 C CA . THR A 1 225 ? -15.838 -0.211 16.485 1.00 95.19 225 THR A CA 1
ATOM 1789 C C . THR A 1 225 ? -16.562 1.009 17.032 1.00 95.19 225 THR A C 1
ATOM 1791 O O . THR A 1 225 ? -15.987 2.093 17.071 1.00 95.19 225 THR A O 1
ATOM 1794 N N . ILE A 1 226 ? -17.802 0.828 17.470 1.00 95.25 226 ILE A N 1
ATOM 1795 C CA . ILE A 1 226 ? -18.596 1.837 18.165 1.00 95.25 226 ILE A CA 1
ATOM 1796 C C . ILE A 1 226 ? -18.652 1.440 19.635 1.00 95.25 226 ILE A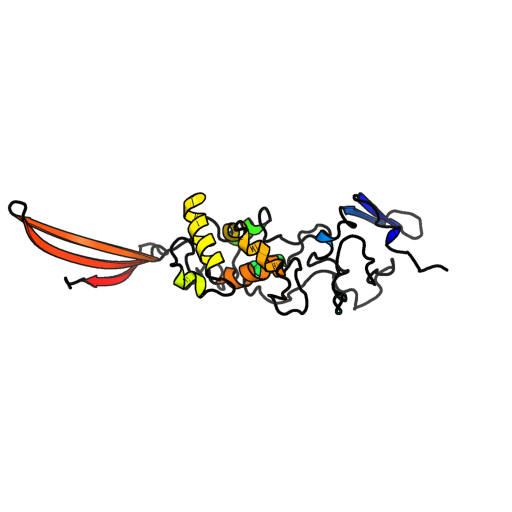 C 1
ATOM 1798 O O . ILE A 1 226 ? -19.009 0.308 19.961 1.00 95.25 226 ILE A O 1
ATOM 1802 N N . VAL A 1 227 ? -18.302 2.368 20.521 1.00 95.31 227 VAL A N 1
ATOM 1803 C CA . VAL A 1 227 ? -18.530 2.227 21.961 1.00 95.31 227 VAL A CA 1
ATOM 1804 C C . VAL A 1 227 ? -19.621 3.218 22.345 1.00 95.31 227 VAL A C 1
ATOM 1806 O O . VAL A 1 227 ? -19.434 4.422 22.207 1.00 95.31 227 VAL A O 1
ATOM 1809 N N . SER A 1 228 ? -20.770 2.704 22.773 1.00 94.69 228 SER A N 1
ATOM 1810 C CA . SER A 1 228 ? -21.894 3.499 23.268 1.00 94.69 228 SER A CA 1
ATOM 1811 C C . SER A 1 228 ? -21.967 3.396 24.787 1.00 94.69 228 SER A C 1
ATOM 1813 O O . SER A 1 228 ? -21.678 2.341 25.352 1.00 94.69 228 SER A O 1
ATOM 1815 N N . GLN A 1 229 ? -22.349 4.487 25.442 1.00 94.62 229 GLN A N 1
ATOM 1816 C CA . GLN A 1 229 ? -22.510 4.573 26.887 1.00 94.62 229 GLN A CA 1
ATOM 1817 C C . GLN A 1 229 ? -23.885 5.171 27.184 1.00 94.62 229 GLN A C 1
ATOM 1819 O O . GLN A 1 229 ? -24.184 6.285 26.758 1.00 94.62 229 GLN A O 1
ATOM 1824 N N . GLY A 1 230 ? -24.716 4.425 27.907 1.00 94.06 230 GLY A N 1
ATOM 1825 C CA . GLY A 1 230 ? -25.984 4.896 28.451 1.00 94.06 230 GLY A CA 1
ATOM 1826 C C . GLY A 1 230 ? -25.840 5.166 29.943 1.00 94.06 230 GLY A C 1
ATOM 1827 O O . GLY A 1 230 ? -25.287 4.335 30.663 1.00 94.06 230 GLY A O 1
ATOM 1828 N N . LYS A 1 231 ? -26.336 6.316 30.405 1.00 94.06 231 LYS A N 1
ATOM 1829 C CA . LYS A 1 231 ? -26.361 6.700 31.822 1.00 94.06 231 LYS A CA 1
ATOM 1830 C C . LYS A 1 231 ? -27.774 7.087 32.233 1.00 94.06 231 LYS A C 1
ATOM 1832 O O . LYS A 1 231 ? -28.446 7.816 31.505 1.00 94.06 231 LYS A O 1
ATOM 1837 N N . VAL A 1 232 ? -28.208 6.621 33.398 1.00 95.50 232 VAL A N 1
ATOM 1838 C CA . VAL A 1 232 ? -29.447 7.064 34.045 1.00 95.50 232 VAL A CA 1
ATOM 1839 C C . VAL A 1 232 ? -29.070 8.031 35.159 1.00 95.50 232 VAL A C 1
ATOM 1841 O O . VAL A 1 232 ? -28.262 7.684 36.017 1.00 95.50 232 VAL A O 1
ATOM 1844 N N . MET A 1 233 ? -29.657 9.229 35.142 1.00 95.19 233 MET A N 1
ATOM 1845 C CA . MET A 1 233 ? -29.382 10.292 36.113 1.00 95.19 233 MET A CA 1
ATOM 1846 C C . MET A 1 233 ? -30.560 10.471 37.080 1.00 95.19 233 MET A C 1
ATOM 1848 O O . MET A 1 233 ? -31.713 10.504 36.641 1.00 95.19 233 MET A O 1
ATOM 1852 N N . ARG A 1 234 ? -30.291 10.647 38.378 1.00 95.31 234 ARG A N 1
ATOM 1853 C CA . ARG A 1 234 ? -31.252 11.170 39.368 1.00 95.31 234 ARG A CA 1
ATOM 1854 C C . ARG A 1 234 ? -30.566 12.230 40.212 1.00 95.31 234 ARG A C 1
ATOM 1856 O O . ARG A 1 234 ? -29.513 11.958 40.763 1.00 95.31 234 ARG A O 1
ATOM 1863 N N . SER A 1 235 ? -31.175 13.410 40.323 1.00 91.62 235 SER A N 1
ATOM 1864 C CA . SER A 1 235 ? -30.635 14.519 41.126 1.00 91.62 235 SER A CA 1
ATOM 1865 C C . SER A 1 235 ? -29.155 14.808 40.834 1.00 91.62 235 SER A C 1
ATOM 1867 O O . SER A 1 235 ? -28.365 14.955 41.752 1.00 91.62 235 SER A O 1
ATOM 1869 N N . GLU A 1 236 ? -28.788 14.836 39.547 1.00 90.75 236 GLU A N 1
ATOM 1870 C CA . GLU A 1 236 ? -27.408 15.039 39.060 1.00 90.75 236 GLU A CA 1
ATOM 1871 C C . GLU A 1 236 ? -26.414 13.898 39.355 1.00 90.75 236 GLU A C 1
ATOM 1873 O O . GLU A 1 236 ? -25.274 13.945 38.895 1.00 90.75 236 GLU A O 1
ATOM 1878 N N . GLU A 1 237 ? -26.856 12.810 39.986 1.00 92.06 237 GLU A N 1
ATOM 1879 C CA . GLU A 1 237 ? -26.053 11.608 40.217 1.00 92.06 237 GLU A CA 1
ATOM 1880 C C . GLU A 1 237 ? -26.340 10.519 39.173 1.00 92.06 237 GLU A C 1
ATOM 1882 O O . GLU A 1 237 ? -27.487 10.288 38.774 1.00 92.06 237 GLU A O 1
ATOM 1887 N N . VAL A 1 238 ? -25.290 9.822 38.726 1.00 92.25 238 VAL A N 1
ATOM 1888 C CA . VAL A 1 238 ? -25.412 8.646 37.850 1.00 92.25 238 VAL A CA 1
ATOM 1889 C C . VAL A 1 238 ? -25.864 7.463 38.706 1.00 92.25 238 VAL A C 1
ATOM 1891 O O . VAL A 1 238 ? -25.091 6.950 39.507 1.00 92.25 238 VAL A O 1
ATOM 1894 N N . VAL A 1 239 ? -27.103 7.005 38.527 1.00 95.00 239 VAL A N 1
ATOM 1895 C CA . VAL A 1 239 ? -27.659 5.866 39.286 1.00 95.00 239 VAL A CA 1
ATOM 1896 C C . VAL A 1 239 ? -27.480 4.524 38.585 1.00 95.00 239 VAL A C 1
ATOM 1898 O O . VAL A 1 239 ? -27.578 3.477 39.217 1.00 95.00 239 VAL A O 1
ATOM 1901 N N . ALA A 1 240 ? -27.248 4.541 37.275 1.00 91.62 240 ALA A N 1
ATOM 1902 C CA . ALA A 1 240 ? -26.901 3.357 36.504 1.00 91.62 240 ALA A CA 1
ATOM 1903 C C . ALA A 1 240 ? -26.105 3.763 35.266 1.00 91.62 240 ALA A C 1
ATOM 1905 O O . ALA A 1 240 ? -26.414 4.766 34.616 1.00 91.62 240 ALA A O 1
ATOM 1906 N N . GLU A 1 241 ? -25.120 2.949 34.909 1.00 92.75 241 GLU A N 1
ATOM 1907 C CA . GLU A 1 241 ? -24.339 3.093 33.689 1.00 92.75 241 GLU A CA 1
ATOM 1908 C C . GLU A 1 241 ? -24.287 1.753 32.952 1.00 92.75 241 GLU A C 1
ATOM 1910 O O . GLU A 1 241 ? -24.208 0.684 33.558 1.00 92.75 241 GLU A O 1
ATOM 1915 N N . LYS A 1 242 ? -24.323 1.806 31.620 1.00 93.25 242 LYS A N 1
ATOM 1916 C CA . LYS A 1 242 ? -24.054 0.647 30.775 1.00 93.25 242 LYS A CA 1
ATOM 1917 C C . LYS A 1 242 ? -23.228 1.059 29.568 1.00 93.25 242 LYS A C 1
ATOM 1919 O O . LYS A 1 242 ? -23.555 2.030 28.886 1.00 93.25 242 LYS A O 1
ATOM 1924 N N . LYS A 1 243 ? -22.185 0.287 29.268 1.00 95.25 243 LYS A N 1
ATOM 1925 C CA . LYS A 1 243 ? -21.372 0.447 28.061 1.00 95.25 243 LYS A CA 1
ATOM 1926 C C . LYS A 1 243 ? -21.587 -0.735 27.117 1.00 95.25 243 LYS A C 1
ATOM 1928 O O . LYS A 1 243 ? -21.647 -1.888 27.540 1.00 95.25 243 LYS A O 1
ATOM 1933 N N . LEU A 1 244 ? -21.664 -0.456 25.821 1.00 95.50 244 LEU A N 1
ATOM 1934 C CA . LEU A 1 244 ? -21.798 -1.451 24.762 1.00 95.50 244 LEU A CA 1
ATOM 1935 C C . LEU A 1 244 ? -20.716 -1.218 23.711 1.00 95.50 244 LEU A C 1
ATOM 1937 O O . LEU A 1 244 ? -20.599 -0.121 23.169 1.00 95.50 244 LEU A O 1
ATOM 1941 N N . LYS A 1 245 ? -19.949 -2.260 23.390 1.00 96.94 245 LYS A N 1
ATOM 1942 C CA . LYS A 1 245 ? -19.000 -2.265 22.274 1.00 96.94 245 LYS A CA 1
ATOM 1943 C C . LYS A 1 245 ? -19.603 -3.032 21.109 1.00 96.94 245 LYS A C 1
ATOM 1945 O O . LYS A 1 245 ? -19.970 -4.192 21.269 1.00 96.94 245 LYS A O 1
ATOM 1950 N N . VAL A 1 246 ? -19.651 -2.415 19.937 1.00 96.81 246 VAL A N 1
ATOM 1951 C CA . VAL A 1 246 ? -20.225 -2.985 18.714 1.00 96.81 246 VAL A CA 1
ATOM 1952 C C . VAL A 1 246 ? -19.208 -2.887 17.586 1.00 96.81 246 VAL A C 1
ATOM 1954 O O . VAL A 1 246 ? -18.606 -1.836 17.390 1.00 96.81 246 VAL A O 1
ATOM 1957 N N . VAL A 1 247 ? -19.020 -3.962 16.824 1.00 95.62 247 VAL A N 1
ATOM 1958 C CA . VAL A 1 247 ? -18.286 -3.932 15.555 1.00 95.62 247 VAL A CA 1
ATOM 1959 C C . VAL A 1 247 ? -19.301 -3.890 14.425 1.00 95.62 247 VAL A C 1
ATOM 1961 O O . VAL A 1 247 ? -20.116 -4.804 14.278 1.00 95.62 247 VAL A O 1
ATOM 1964 N N . VAL A 1 248 ? -19.244 -2.832 13.624 1.00 95.06 248 VAL A N 1
ATOM 1965 C CA . VAL A 1 248 ? -20.141 -2.596 12.492 1.00 95.06 248 VAL A CA 1
ATOM 1966 C C . VAL A 1 248 ? -19.381 -2.684 11.175 1.00 95.06 248 VAL A C 1
ATOM 1968 O O . VAL A 1 248 ? -18.232 -2.260 11.085 1.00 95.06 248 VAL A O 1
ATOM 1971 N N . ASP A 1 249 ? -20.036 -3.221 10.152 1.00 93.00 249 ASP A N 1
ATOM 1972 C CA . ASP A 1 249 ? -19.570 -3.284 8.768 1.00 93.00 249 ASP A CA 1
ATOM 1973 C C . ASP A 1 249 ? -20.526 -2.471 7.891 1.00 93.00 249 ASP A C 1
ATOM 1975 O O . ASP A 1 249 ? -21.678 -2.861 7.669 1.00 93.00 249 ASP A O 1
ATOM 1979 N N . ARG A 1 250 ? -20.043 -1.319 7.414 1.00 92.25 250 ARG A N 1
ATOM 1980 C CA . ARG A 1 250 ? -20.780 -0.413 6.518 1.00 92.25 250 ARG A CA 1
ATOM 1981 C C . ARG A 1 250 ? -20.603 -0.750 5.034 1.00 92.25 250 ARG A C 1
ATOM 1983 O O . ARG A 1 250 ? -21.082 -0.004 4.189 1.00 92.25 250 ARG A O 1
ATOM 1990 N N . GLY A 1 251 ? -19.885 -1.827 4.706 1.00 88.00 251 GLY A N 1
ATOM 1991 C CA . GLY A 1 251 ? -19.646 -2.261 3.327 1.00 88.00 251 GLY A CA 1
ATOM 1992 C C . GLY A 1 251 ? -20.861 -2.911 2.660 1.00 88.00 251 GLY A C 1
ATOM 1993 O O . GLY A 1 251 ? -20.817 -3.205 1.470 1.00 88.00 251 GLY A O 1
ATOM 1994 N N . SER A 1 252 ? -21.944 -3.140 3.405 1.00 83.81 252 SER A N 1
ATOM 1995 C CA . SER A 1 252 ? -23.224 -3.624 2.889 1.00 83.81 252 SER A CA 1
ATOM 1996 C C . SER A 1 252 ? -24.366 -2.695 3.283 1.00 83.81 252 SER A C 1
ATOM 1998 O O . SER A 1 252 ? -24.301 -2.043 4.324 1.00 83.81 252 SER A O 1
ATOM 2000 N N . SER A 1 253 ? -25.433 -2.696 2.483 1.00 86.00 253 SER A N 1
ATOM 2001 C CA . SER A 1 253 ? -26.715 -2.088 2.838 1.00 86.00 253 SER A CA 1
ATOM 2002 C C . SER A 1 253 ? -27.753 -3.194 3.092 1.00 86.00 253 SER A C 1
ATOM 2004 O O . SER A 1 253 ? -27.917 -4.052 2.220 1.00 86.00 253 SER A O 1
ATOM 2006 N N . PRO A 1 254 ? -28.424 -3.230 4.260 1.00 92.81 254 PRO A N 1
ATOM 2007 C CA . PRO A 1 254 ? -28.197 -2.367 5.424 1.00 92.81 254 PRO A CA 1
ATOM 2008 C C . PRO A 1 254 ? -26.840 -2.637 6.107 1.00 92.81 254 PRO A C 1
ATOM 2010 O O . PRO A 1 254 ? -26.210 -3.680 5.886 1.00 92.81 254 PRO A O 1
ATOM 2013 N N . ILE A 1 255 ? -26.398 -1.690 6.948 1.00 93.50 255 ILE A N 1
ATOM 2014 C CA . ILE A 1 255 ? -25.194 -1.834 7.785 1.00 93.50 255 ILE A CA 1
ATOM 2015 C C . ILE A 1 255 ? -25.335 -3.093 8.644 1.00 93.50 255 ILE A C 1
ATOM 2017 O O . ILE A 1 255 ? -26.382 -3.329 9.248 1.00 93.50 255 ILE A O 1
ATOM 2021 N N . LYS A 1 256 ? -24.273 -3.900 8.721 1.00 94.62 256 LYS A N 1
ATOM 2022 C CA . LYS A 1 256 ? -24.280 -5.160 9.476 1.00 94.62 256 LYS A CA 1
ATOM 2023 C C . LYS A 1 256 ? -23.550 -5.008 10.804 1.00 94.62 256 LYS A C 1
ATOM 2025 O O . LYS A 1 256 ? -22.388 -4.611 10.829 1.00 94.62 256 LYS A O 1
ATOM 2030 N N . ILE A 1 257 ? -24.191 -5.411 11.899 1.00 95.31 257 ILE A N 1
ATOM 2031 C CA . ILE A 1 257 ? -23.518 -5.628 13.185 1.00 95.31 257 ILE A CA 1
ATOM 2032 C C . ILE A 1 257 ? -22.835 -6.995 13.123 1.00 95.31 257 ILE A C 1
ATOM 2034 O O . ILE A 1 257 ? -23.495 -8.018 12.961 1.00 95.31 257 ILE A O 1
ATOM 2038 N N . LYS A 1 258 ? -21.505 -7.015 13.206 1.00 93.69 258 LYS A N 1
ATOM 2039 C CA . LYS A 1 258 ? -20.701 -8.249 13.168 1.00 93.69 258 LYS A CA 1
ATOM 2040 C C . LYS A 1 258 ? -20.516 -8.854 14.548 1.00 93.69 258 LYS A C 1
ATOM 2042 O O . LYS A 1 258 ? -20.377 -10.064 14.677 1.00 93.69 258 LYS A O 1
ATOM 2047 N N . TYR A 1 259 ? -20.456 -7.996 15.557 1.00 95.50 259 TYR A N 1
ATOM 2048 C CA . TYR A 1 259 ? -20.182 -8.375 16.930 1.00 95.50 259 TYR A CA 1
ATOM 2049 C C . TYR A 1 259 ? -20.741 -7.308 17.860 1.00 95.50 259 TYR A C 1
ATOM 2051 O O . TYR A 1 259 ? -20.660 -6.120 17.546 1.00 95.50 259 TYR A O 1
ATOM 2059 N N . TYR A 1 260 ? -21.251 -7.715 19.015 1.00 95.94 260 TYR A N 1
ATOM 2060 C CA . TYR A 1 260 ? -21.503 -6.804 20.119 1.00 95.94 260 TYR A CA 1
ATOM 2061 C C . TYR A 1 260 ? -21.152 -7.479 21.442 1.00 95.94 260 TYR A C 1
ATOM 2063 O O . TYR A 1 260 ? -21.237 -8.700 21.574 1.00 95.94 260 TYR A O 1
ATOM 2071 N N . ARG A 1 261 ? -20.740 -6.673 22.417 1.00 95.56 261 ARG A N 1
ATOM 2072 C CA . ARG A 1 261 ? -20.484 -7.109 23.787 1.00 95.56 261 ARG A CA 1
ATOM 2073 C C . ARG A 1 261 ? -20.823 -5.987 24.746 1.00 95.56 261 ARG A C 1
ATOM 2075 O O . ARG A 1 261 ? -20.386 -4.851 24.550 1.00 95.56 261 ARG A O 1
ATOM 2082 N N . GLU A 1 262 ? -21.554 -6.317 25.798 1.00 93.56 262 GLU A N 1
ATOM 2083 C CA . GLU A 1 262 ? -21.672 -5.433 26.951 1.00 93.56 262 GLU A CA 1
ATOM 2084 C C . GLU A 1 262 ? -20.313 -5.325 27.645 1.00 93.56 262 GLU A C 1
ATOM 2086 O O . GLU A 1 262 ? -19.612 -6.319 27.847 1.00 93.56 262 GLU A O 1
ATOM 2091 N N . LEU A 1 263 ? -19.906 -4.102 27.953 1.00 90.88 263 LEU A N 1
ATOM 2092 C CA . LEU A 1 263 ? -18.722 -3.852 28.754 1.00 90.88 263 LEU A CA 1
ATOM 2093 C C . LEU A 1 263 ? -19.185 -3.663 30.194 1.00 90.88 263 LEU A C 1
ATOM 2095 O O . LEU A 1 263 ? -20.038 -2.819 30.470 1.00 90.88 263 LEU A O 1
ATOM 2099 N N . TRP A 1 264 ? -18.641 -4.488 31.076 1.00 80.06 264 TRP A N 1
ATOM 2100 C CA . TRP A 1 264 ? -18.759 -4.311 32.514 1.00 80.06 264 TRP A CA 1
ATOM 2101 C C . TRP A 1 264 ? -17.701 -3.298 32.957 1.00 80.06 264 TRP A C 1
ATOM 2103 O O . TRP A 1 264 ? -16.718 -3.090 32.241 1.00 80.06 264 TRP A O 1
ATOM 2113 N N . GLU A 1 265 ? -17.940 -2.616 34.071 1.00 68.06 265 GLU A N 1
ATOM 2114 C CA . GLU A 1 265 ? -16.876 -1.850 34.718 1.00 68.06 265 GLU A CA 1
ATOM 2115 C C . GLU A 1 265 ? -15.820 -2.843 35.221 1.00 68.06 265 GLU A C 1
ATOM 2117 O O . GLU A 1 265 ? -16.182 -3.870 35.800 1.00 68.06 265 GLU A O 1
ATOM 2122 N N . ASP A 1 266 ? -14.554 -2.573 34.890 1.00 54.34 266 ASP A N 1
ATOM 2123 C CA . ASP A 1 266 ? -13.396 -3.266 35.466 1.00 54.34 266 ASP A CA 1
ATOM 2124 C C . ASP A 1 266 ? -13.177 -2.797 36.913 1.00 54.34 266 ASP A C 1
ATOM 2126 O O . ASP A 1 266 ? -13.325 -1.573 37.157 1.00 54.34 266 ASP A O 1
#

Foldseek 3Di:
DPDDCVPCVQDVDQWGKDFDADPVRHTPDIDIDGPPLPLQLCQQLLNLLPVVDDDDDDDSDRPDDSPDDDPDPDDDDDPPPDRSADDPVDQQPFLLVQQRDAPPHPSDGQALAVVGNLVCLQVDDSDPPPPDDQPQAAALQPDDLVRQCPAPPRHSVLSVLSNVCCVPVNADPFLSVSNVRVVLQVQLVVQDDSPPPNDGSGSVSSSVRVRSRRSRHDNDDQKDKDKDKDFDDDPNDTPDIWIKIWIWGNVDPPIDTPDMDIDDDD